Protein AF-A0A921B9E5-F1 (afdb_monomer_lite)

Structure (mmCIF, N/CA/C/O backbone):
data_AF-A0A921B9E5-F1
#
_entry.id   AF-A0A921B9E5-F1
#
loop_
_atom_site.group_PDB
_atom_site.id
_atom_site.type_symbol
_atom_site.label_atom_id
_atom_site.label_alt_id
_atom_site.label_comp_id
_atom_site.label_asym_id
_atom_site.label_entity_id
_atom_site.label_seq_id
_atom_site.pdbx_PDB_ins_code
_atom_site.Cartn_x
_atom_site.Cartn_y
_atom_site.Cartn_z
_atom_site.occupancy
_atom_site.B_iso_or_equiv
_atom_site.auth_seq_id
_atom_site.auth_comp_id
_atom_site.auth_asym_id
_atom_site.auth_atom_id
_atom_site.pdbx_PDB_model_num
ATOM 1 N N . MET A 1 1 ? -14.015 19.698 24.266 1.00 49.66 1 MET A N 1
ATOM 2 C CA . MET A 1 1 ? -13.140 18.676 24.878 1.00 49.66 1 MET A CA 1
ATOM 3 C C . MET A 1 1 ? -11.755 18.903 24.300 1.00 49.66 1 MET A C 1
ATOM 5 O O . MET A 1 1 ? -11.638 18.903 23.085 1.00 49.66 1 MET A O 1
ATOM 9 N N . GLN A 1 2 ? -10.765 19.215 25.131 1.00 43.38 2 GLN A N 1
ATOM 10 C CA . GLN A 1 2 ? -9.393 19.501 24.704 1.00 43.38 2 GLN A CA 1
ATOM 11 C C . GLN A 1 2 ? -8.509 18.467 25.405 1.00 43.38 2 GLN A C 1
ATOM 13 O O . GLN A 1 2 ? -8.636 18.290 26.619 1.00 43.38 2 GLN A O 1
ATOM 18 N N . LEU A 1 3 ? -7.734 17.700 24.639 1.00 61.97 3 LEU A N 1
ATOM 19 C CA . LEU A 1 3 ? -6.881 16.648 25.191 1.00 61.97 3 LEU A CA 1
ATOM 20 C C . LEU A 1 3 ? -5.737 17.296 25.981 1.00 61.97 3 LEU A C 1
ATOM 22 O O . LEU A 1 3 ? -5.230 18.341 25.581 1.00 61.97 3 LEU A O 1
ATOM 26 N N . ARG A 1 4 ? -5.375 16.703 27.126 1.00 69.75 4 ARG A N 1
ATOM 27 C CA . ARG A 1 4 ? -4.305 17.218 28.000 1.00 69.75 4 ARG A CA 1
ATOM 28 C C . ARG A 1 4 ? -2.907 16.996 27.418 1.00 69.75 4 ARG A C 1
ATOM 30 O O . ARG A 1 4 ? -1.997 17.722 27.791 1.00 69.75 4 ARG A O 1
ATOM 37 N N . GLU A 1 5 ? -2.766 16.043 26.501 1.00 61.69 5 GLU A N 1
ATOM 38 C CA . GLU A 1 5 ? -1.523 15.695 25.810 1.00 61.69 5 GLU A CA 1
ATOM 39 C C . GLU A 1 5 ? -1.827 15.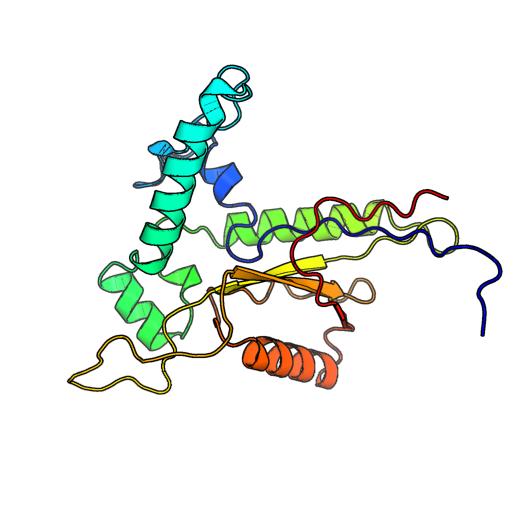436 24.320 1.00 61.69 5 GLU A C 1
ATOM 41 O O . GLU A 1 5 ? -2.948 15.006 24.002 1.00 61.69 5 GLU A O 1
ATOM 46 N N . PRO A 1 6 ? -0.893 15.731 23.394 1.00 60.41 6 PRO A N 1
ATOM 47 C CA . PRO A 1 6 ? -1.052 15.399 21.982 1.00 60.41 6 PRO A CA 1
ATOM 48 C C . PRO A 1 6 ? -1.177 13.881 21.802 1.00 60.41 6 PRO A C 1
ATOM 50 O O . PRO A 1 6 ? -0.469 13.111 22.443 1.00 60.41 6 PRO A O 1
ATOM 53 N N . LEU A 1 7 ? -2.072 13.438 20.918 1.00 70.06 7 LEU A N 1
ATOM 54 C CA . LEU A 1 7 ? -2.081 12.045 20.473 1.00 70.06 7 LEU A CA 1
ATOM 55 C C . LEU A 1 7 ? -0.924 11.854 19.493 1.00 70.06 7 LEU A C 1
ATOM 57 O O . LEU A 1 7 ? -1.046 12.227 18.326 1.00 70.06 7 LEU A O 1
ATOM 61 N N . ASP A 1 8 ? 0.170 11.260 19.961 1.00 82.12 8 ASP A N 1
ATOM 62 C CA . ASP A 1 8 ? 1.233 10.793 19.081 1.00 82.12 8 ASP A CA 1
ATOM 63 C C . ASP A 1 8 ? 0.778 9.502 18.403 1.00 82.12 8 ASP A C 1
ATOM 65 O O . ASP A 1 8 ? 0.660 8.436 19.023 1.00 82.12 8 ASP A O 1
ATOM 69 N N . PHE A 1 9 ? 0.477 9.614 17.110 1.00 86.31 9 PHE A N 1
ATOM 70 C CA . PHE A 1 9 ? 0.142 8.465 16.290 1.00 86.31 9 PHE A CA 1
ATOM 71 C C . PHE A 1 9 ? 0.869 8.454 14.956 1.00 86.31 9 PHE A C 1
ATOM 73 O O . PHE A 1 9 ? 1.248 9.494 14.414 1.00 86.31 9 PHE A O 1
ATOM 80 N N . TYR A 1 10 ? 1.024 7.255 14.400 1.00 88.31 10 TYR A N 1
ATOM 81 C CA . TYR A 1 10 ? 1.687 7.073 13.120 1.00 88.31 10 TYR A CA 1
ATOM 82 C C . TYR A 1 10 ? 1.065 5.953 12.291 1.00 88.31 10 TYR A C 1
ATOM 84 O O . TYR A 1 10 ? 0.609 4.933 12.803 1.00 88.31 10 TYR A O 1
ATOM 92 N N . ALA A 1 11 ? 1.064 6.145 10.979 1.00 89.06 11 ALA A N 1
ATOM 93 C CA . ALA A 1 11 ? 0.666 5.134 10.017 1.00 89.06 11 ALA A CA 1
ATOM 94 C C . ALA A 1 11 ? 1.603 5.226 8.811 1.00 89.06 11 ALA A C 1
ATOM 96 O O . ALA A 1 11 ? 1.785 6.307 8.251 1.00 89.06 11 ALA A O 1
ATOM 97 N N . VAL A 1 12 ? 2.191 4.097 8.414 1.00 88.69 12 VAL A N 1
ATOM 98 C CA . VAL A 1 12 ? 2.930 3.981 7.151 1.00 88.69 12 VAL A CA 1
ATOM 99 C C . VAL A 1 12 ? 1.976 3.421 6.116 1.00 88.69 12 VAL A C 1
ATOM 101 O O . VAL A 1 12 ? 1.407 2.351 6.327 1.00 88.69 12 VAL A O 1
ATOM 104 N N . THR A 1 13 ? 1.798 4.133 5.008 1.00 89.44 13 THR A N 1
ATOM 105 C CA . THR A 1 13 ? 0.918 3.702 3.923 1.00 89.44 13 THR A CA 1
ATOM 106 C C . THR A 1 13 ? 1.680 3.572 2.615 1.00 89.44 13 THR A C 1
ATOM 108 O O . THR A 1 13 ? 2.591 4.339 2.316 1.00 89.44 13 THR A O 1
ATOM 111 N N . ASP A 1 14 ? 1.290 2.566 1.837 1.00 90.12 14 ASP A N 1
ATOM 112 C CA . ASP A 1 14 ? 1.703 2.369 0.450 1.00 90.12 14 ASP A CA 1
ATOM 113 C C . ASP A 1 14 ? 0.447 2.296 -0.433 1.00 90.12 14 ASP A C 1
ATOM 115 O O . ASP A 1 14 ? -0.661 2.030 0.054 1.00 90.12 14 ASP A O 1
ATOM 119 N N . HIS A 1 15 ? 0.617 2.508 -1.735 1.00 88.69 15 HIS A N 1
ATOM 120 C CA . HIS A 1 15 ? -0.440 2.411 -2.729 1.00 88.69 15 HIS A CA 1
ATOM 121 C C . HIS A 1 15 ? -0.984 0.986 -2.752 1.00 88.69 15 HIS A C 1
ATOM 123 O O . HIS A 1 15 ? -0.319 0.045 -3.193 1.00 88.69 15 HIS A O 1
ATOM 129 N N . GLY A 1 16 ? -2.249 0.824 -2.373 1.00 87.75 16 GLY A N 1
ATOM 130 C CA . GLY A 1 16 ? -2.902 -0.474 -2.258 1.00 87.75 16 GLY A CA 1
ATOM 131 C C . GLY A 1 16 ? -2.896 -1.297 -3.549 1.00 87.75 16 GLY A C 1
ATOM 132 O O . GLY A 1 16 ? -3.125 -2.497 -3.488 1.00 87.75 16 GLY A O 1
ATOM 133 N N . PHE A 1 17 ? -2.638 -0.701 -4.718 1.00 80.94 17 PHE A N 1
ATOM 134 C CA . PHE A 1 17 ? -2.542 -1.424 -5.992 1.00 80.94 17 PHE A CA 1
ATOM 135 C C . PHE A 1 17 ? -1.123 -1.771 -6.452 1.00 80.94 17 PHE A C 1
ATOM 137 O O . PHE A 1 17 ? -0.992 -2.567 -7.373 1.00 80.94 17 PHE A O 1
ATOM 144 N N . LEU A 1 18 ? -0.077 -1.195 -5.854 1.00 83.81 18 LEU A N 1
ATOM 145 C CA . LEU A 1 18 ? 1.326 -1.483 -6.196 1.00 83.81 18 LEU A CA 1
ATOM 146 C C . LEU A 1 18 ? 2.116 -2.094 -5.045 1.00 83.81 18 LEU A C 1
ATOM 148 O O . LEU A 1 18 ? 3.224 -2.579 -5.274 1.00 83.81 18 LEU A O 1
ATOM 152 N N . MET A 1 19 ? 1.536 -2.098 -3.845 1.00 91.25 19 MET A N 1
ATOM 153 C CA . MET A 1 19 ? 2.136 -2.606 -2.620 1.00 91.25 19 MET A CA 1
ATOM 154 C C . MET A 1 19 ? 2.852 -3.945 -2.851 1.00 91.25 19 MET A C 1
ATOM 156 O O . MET A 1 19 ? 2.277 -4.892 -3.402 1.00 91.25 19 MET A O 1
ATOM 160 N N . GLY A 1 20 ? 4.143 -3.971 -2.510 1.00 91.25 20 GLY A N 1
ATOM 161 C CA . GLY A 1 20 ? 5.063 -5.106 -2.673 1.00 91.25 20 GLY A CA 1
ATOM 162 C C . GLY A 1 20 ? 5.463 -5.467 -4.110 1.00 91.25 20 GLY A C 1
ATOM 163 O O . GLY A 1 20 ? 6.486 -6.112 -4.322 1.00 91.25 20 GLY A O 1
ATOM 164 N N . ASN A 1 21 ? 4.696 -5.056 -5.122 1.00 90.19 21 ASN A N 1
ATOM 165 C CA . ASN A 1 21 ? 4.944 -5.452 -6.508 1.00 90.19 21 ASN A CA 1
ATOM 166 C C . ASN A 1 21 ? 6.109 -4.687 -7.130 1.00 90.19 21 ASN A C 1
ATOM 168 O O . ASN A 1 21 ? 6.942 -5.302 -7.780 1.00 90.19 21 ASN A O 1
ATOM 172 N N . VAL A 1 22 ? 6.219 -3.376 -6.892 1.00 87.81 22 VAL A N 1
ATOM 173 C CA . VAL A 1 22 ? 7.324 -2.570 -7.449 1.00 87.81 22 VAL A CA 1
ATOM 174 C C . VAL A 1 22 ? 8.675 -3.011 -6.886 1.00 87.81 22 VAL A C 1
ATOM 176 O O . VAL A 1 22 ? 9.655 -3.085 -7.623 1.00 87.81 22 VAL A O 1
ATOM 179 N N . GLU A 1 23 ? 8.722 -3.335 -5.593 1.00 90.25 23 GLU A N 1
ATOM 180 C CA . GLU A 1 23 ? 9.912 -3.904 -4.958 1.00 90.25 23 GLU A CA 1
ATOM 181 C C . GLU A 1 23 ? 10.280 -5.250 -5.588 1.00 90.25 23 GLU A C 1
ATOM 183 O O . GLU A 1 23 ? 11.426 -5.454 -5.980 1.00 90.25 23 GLU A O 1
ATOM 188 N N . TRP A 1 24 ? 9.296 -6.135 -5.764 1.00 92.25 24 TRP A N 1
ATOM 189 C CA . TRP A 1 24 ? 9.504 -7.422 -6.419 1.00 92.25 24 TRP A CA 1
ATOM 190 C C . TRP A 1 24 ? 9.950 -7.291 -7.884 1.00 92.25 24 TRP A C 1
ATOM 192 O O . TRP A 1 24 ? 10.807 -8.049 -8.328 1.00 92.25 24 TRP A O 1
ATOM 202 N N . TRP A 1 25 ? 9.438 -6.315 -8.637 1.00 90.62 25 TRP A N 1
ATOM 203 C CA . TRP A 1 25 ? 9.908 -6.038 -9.999 1.00 90.62 25 TRP A CA 1
ATOM 204 C C . TRP A 1 25 ? 11.373 -5.607 -10.035 1.00 90.62 25 TRP A C 1
ATOM 206 O O . TRP A 1 25 ? 12.083 -5.914 -10.989 1.00 90.62 25 TRP A O 1
ATOM 216 N N . ALA A 1 26 ? 11.825 -4.909 -8.993 1.00 91.50 26 ALA A N 1
ATOM 217 C CA . ALA A 1 26 ? 13.197 -4.447 -8.881 1.00 91.50 26 ALA A CA 1
ATOM 218 C C . ALA A 1 26 ? 14.200 -5.529 -8.470 1.00 91.50 26 ALA A C 1
ATOM 220 O O . ALA A 1 26 ? 15.405 -5.327 -8.657 1.00 91.50 26 ALA A O 1
ATOM 221 N N . ASP A 1 27 ? 13.722 -6.652 -7.937 1.00 92.81 27 ASP A N 1
ATOM 222 C CA . ASP A 1 27 ? 14.540 -7.787 -7.524 1.00 92.81 27 ASP A CA 1
ATOM 223 C C . ASP A 1 27 ? 15.240 -8.430 -8.742 1.00 92.81 27 ASP A C 1
ATOM 225 O O . ASP A 1 27 ? 14.564 -8.895 -9.660 1.00 92.81 27 ASP A O 1
ATOM 229 N N . PRO A 1 28 ? 16.584 -8.507 -8.776 1.00 91.62 28 PRO A N 1
ATOM 230 C CA . PRO A 1 28 ? 17.324 -9.150 -9.868 1.00 91.62 28 PRO A CA 1
ATOM 231 C C . PRO A 1 28 ? 17.035 -10.639 -10.052 1.00 91.62 28 PRO A C 1
ATOM 233 O O . PRO A 1 28 ? 17.338 -11.190 -11.109 1.00 91.62 28 PRO A O 1
ATOM 236 N N . SER A 1 29 ? 16.476 -11.299 -9.037 1.00 93.50 29 SER A N 1
ATOM 237 C CA . SER A 1 29 ? 16.036 -12.692 -9.129 1.00 93.50 29 SER A CA 1
ATOM 238 C C . SER A 1 29 ? 14.654 -12.846 -9.776 1.00 93.50 29 SER A C 1
ATOM 240 O O . SER A 1 29 ? 14.272 -13.959 -10.152 1.00 93.50 29 SER A O 1
ATOM 242 N N . ASN A 1 30 ? 13.899 -11.754 -9.942 1.00 90.88 30 ASN A N 1
ATOM 243 C CA . ASN A 1 30 ? 12.614 -11.783 -10.625 1.00 90.88 30 ASN A CA 1
ATOM 244 C C . ASN A 1 30 ? 12.807 -11.868 -12.147 1.00 90.88 30 ASN A C 1
ATOM 246 O O . ASN A 1 30 ? 13.442 -11.022 -12.769 1.00 90.88 30 ASN A O 1
ATOM 250 N N . THR A 1 31 ? 12.197 -12.885 -12.751 1.00 91.50 31 THR A N 1
ATOM 251 C CA . THR A 1 31 ? 12.275 -13.190 -14.189 1.00 91.50 31 THR A CA 1
ATOM 252 C C . THR A 1 31 ? 10.930 -13.026 -14.902 1.00 91.50 31 THR A C 1
ATOM 254 O O . THR A 1 31 ? 10.745 -13.522 -16.012 1.00 91.50 31 THR A O 1
ATOM 257 N N . THR A 1 32 ? 9.964 -12.349 -14.272 1.00 87.38 32 THR A N 1
ATOM 258 C CA . THR A 1 32 ? 8.616 -12.174 -14.830 1.00 87.38 32 THR A CA 1
ATOM 259 C C . THR A 1 32 ? 8.647 -11.299 -16.087 1.00 87.38 32 THR A C 1
ATOM 261 O O . THR A 1 32 ? 9.076 -10.142 -15.998 1.00 87.38 32 THR A O 1
ATOM 264 N N . PRO A 1 33 ? 8.134 -11.789 -17.233 1.00 86.19 33 PRO A N 1
ATOM 265 C CA . PRO A 1 33 ? 8.097 -11.008 -18.462 1.00 86.19 33 PRO A CA 1
ATOM 266 C C . PRO A 1 33 ? 7.363 -9.675 -18.295 1.00 86.19 33 PRO A C 1
ATOM 268 O O . PRO A 1 33 ? 6.244 -9.633 -17.775 1.00 86.19 33 PRO A O 1
ATOM 271 N N . GLY A 1 34 ? 7.975 -8.591 -18.767 1.00 81.50 34 GLY A N 1
ATOM 272 C CA . GLY A 1 34 ? 7.448 -7.228 -18.667 1.00 81.50 34 GLY A CA 1
ATOM 273 C C . GLY A 1 34 ? 7.895 -6.461 -17.419 1.00 81.50 34 GLY A C 1
ATOM 274 O O . GLY A 1 34 ? 7.546 -5.288 -17.286 1.00 81.50 34 GLY A O 1
ATOM 275 N N . THR A 1 35 ? 8.663 -7.088 -16.520 1.00 86.25 35 THR A N 1
ATOM 276 C CA . THR A 1 35 ? 9.217 -6.442 -15.314 1.00 86.25 35 THR A CA 1
ATOM 277 C C . THR A 1 35 ? 10.703 -6.091 -15.440 1.00 86.25 35 THR A C 1
ATOM 279 O O . THR A 1 35 ? 11.229 -5.355 -14.612 1.00 86.25 35 THR A O 1
ATOM 282 N N . GLU A 1 36 ? 11.371 -6.515 -16.516 1.00 88.75 36 GLU A N 1
ATOM 283 C CA . GLU A 1 36 ? 12.805 -6.306 -16.770 1.00 88.75 36 GLU A CA 1
ATOM 284 C C . GLU A 1 36 ? 13.246 -4.833 -16.682 1.00 88.75 36 GLU A C 1
ATOM 286 O O . GLU A 1 36 ? 14.324 -4.559 -16.152 1.00 88.75 36 GLU A O 1
ATOM 291 N N . PRO A 1 37 ? 12.444 -3.844 -17.131 1.00 88.06 37 PRO A N 1
ATOM 292 C CA . PRO A 1 37 ? 12.820 -2.438 -16.992 1.00 88.06 37 PRO A CA 1
ATOM 293 C C . PRO A 1 37 ? 12.970 -1.949 -15.539 1.00 88.06 37 PRO A C 1
ATOM 295 O O . PRO A 1 37 ? 13.582 -0.902 -15.322 1.00 88.06 37 PRO A O 1
ATOM 298 N N . PHE A 1 38 ? 12.407 -2.671 -14.562 1.00 88.81 38 PHE A N 1
ATOM 299 C CA . PHE A 1 38 ? 12.445 -2.337 -13.134 1.00 88.81 38 PHE A CA 1
ATOM 300 C C . PHE A 1 38 ? 13.641 -2.942 -12.406 1.00 88.81 38 PHE A C 1
ATOM 302 O O . PHE A 1 38 ? 13.966 -2.490 -11.306 1.00 88.81 38 PHE A O 1
ATOM 309 N N . THR A 1 39 ? 14.305 -3.939 -12.988 1.00 90.75 39 THR A N 1
ATOM 310 C CA . THR A 1 39 ? 15.413 -4.636 -12.340 1.00 90.75 39 THR A CA 1
ATOM 311 C C . THR A 1 39 ? 16.481 -3.652 -11.860 1.00 90.75 39 THR A C 1
ATOM 313 O O . THR A 1 39 ? 16.866 -2.730 -12.583 1.00 90.75 39 THR A O 1
ATOM 316 N N . ASN A 1 40 ? 16.977 -3.849 -10.634 1.00 90.94 40 ASN A N 1
ATOM 317 C CA . ASN A 1 40 ? 17.999 -2.999 -10.014 1.00 90.94 40 ASN A CA 1
ATOM 318 C C . ASN A 1 40 ? 17.584 -1.530 -9.810 1.00 90.94 40 ASN A C 1
ATOM 320 O O . ASN A 1 40 ? 18.432 -0.659 -9.620 1.00 90.94 40 ASN A O 1
ATOM 324 N N . LEU A 1 41 ? 16.283 -1.227 -9.751 1.00 87.94 41 LEU A N 1
ATOM 325 C CA . LEU A 1 41 ? 15.821 0.137 -9.471 1.00 87.94 41 LEU A CA 1
ATOM 326 C C . LEU A 1 41 ? 16.330 0.713 -8.143 1.00 87.94 41 LEU A C 1
ATOM 328 O O . LEU A 1 41 ? 16.402 1.934 -8.002 1.00 87.94 41 LEU A O 1
ATOM 332 N N . ASN A 1 42 ? 16.672 -0.143 -7.183 1.00 84.31 42 ASN A N 1
ATOM 333 C CA . ASN A 1 42 ? 17.087 0.262 -5.846 1.00 84.31 42 ASN A CA 1
ATOM 334 C C . ASN A 1 42 ? 18.612 0.250 -5.635 1.00 84.31 42 ASN A C 1
ATOM 336 O O . ASN A 1 42 ? 19.031 0.430 -4.488 1.00 84.31 42 ASN A O 1
ATOM 340 N N . THR A 1 43 ? 19.447 0.065 -6.668 1.00 89.56 43 THR A N 1
ATOM 341 C CA . THR A 1 43 ? 20.916 0.132 -6.506 1.00 89.56 43 THR A CA 1
ATOM 342 C C . THR A 1 43 ? 21.392 1.556 -6.210 1.00 89.56 43 THR A C 1
ATOM 344 O O . THR A 1 43 ? 20.677 2.527 -6.467 1.00 89.56 43 THR A O 1
ATOM 347 N N . LEU A 1 44 ? 22.588 1.698 -5.630 1.00 88.50 44 LEU A N 1
ATOM 348 C CA . LEU A 1 44 ? 23.124 2.997 -5.202 1.00 88.50 44 LEU A CA 1
ATOM 349 C C . LEU A 1 44 ? 23.291 3.968 -6.378 1.00 88.50 44 LEU A C 1
ATOM 351 O O . LEU A 1 44 ? 22.999 5.154 -6.244 1.00 88.50 44 LEU A O 1
ATOM 355 N N . GLU A 1 45 ? 23.655 3.451 -7.548 1.00 88.88 45 GLU A N 1
ATOM 356 C CA . GLU A 1 45 ? 23.822 4.209 -8.792 1.00 88.88 45 GLU A CA 1
ATOM 357 C C . GLU A 1 45 ? 22.500 4.822 -9.277 1.00 88.88 45 GLU A C 1
ATOM 359 O O . GLU A 1 45 ? 22.501 5.806 -10.011 1.00 88.88 45 GLU A O 1
ATOM 364 N N . ASN A 1 46 ? 21.362 4.260 -8.854 1.00 87.88 46 ASN A N 1
ATOM 365 C CA . ASN A 1 46 ? 20.023 4.717 -9.219 1.00 87.88 46 ASN A CA 1
ATOM 366 C C . ASN A 1 46 ? 19.334 5.523 -8.096 1.00 87.88 46 ASN A C 1
ATOM 368 O O . ASN A 1 46 ? 18.134 5.808 -8.167 1.00 87.88 46 ASN A O 1
ATOM 372 N N . ARG A 1 47 ? 20.075 5.892 -7.040 1.00 87.75 47 ARG A N 1
ATOM 373 C CA . ARG A 1 47 ? 19.614 6.735 -5.917 1.00 87.75 47 ARG A CA 1
ATOM 374 C C . ARG A 1 47 ? 20.211 8.144 -5.982 1.00 87.75 47 ARG A C 1
ATOM 376 O O . ARG A 1 47 ? 20.576 8.718 -4.961 1.00 87.75 47 ARG A O 1
ATOM 383 N N . THR A 1 48 ? 20.297 8.702 -7.185 1.00 91.12 48 THR A N 1
ATOM 384 C CA . THR A 1 48 ? 20.838 10.046 -7.428 1.00 91.12 48 THR A CA 1
ATOM 385 C C . THR A 1 48 ? 19.789 10.962 -8.062 1.00 91.12 48 THR A C 1
ATOM 387 O O . THR A 1 48 ? 18.775 10.488 -8.586 1.00 91.12 48 THR A O 1
ATOM 390 N N . VAL A 1 49 ? 20.019 12.276 -8.042 1.00 91.94 49 VAL A N 1
ATOM 391 C CA . VAL A 1 49 ? 19.097 13.257 -8.648 1.00 91.94 49 VAL A CA 1
ATOM 392 C C . VAL A 1 49 ? 18.980 13.038 -10.161 1.00 91.94 49 VAL A C 1
ATOM 394 O O . VAL A 1 49 ? 17.894 13.144 -10.730 1.00 91.94 49 VAL A O 1
ATOM 397 N N . GLU A 1 50 ? 20.072 12.629 -10.804 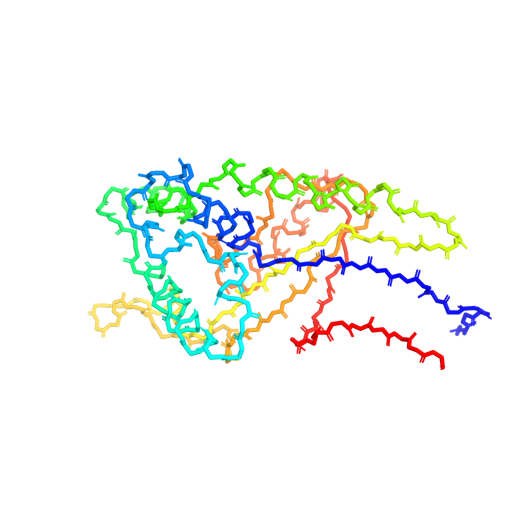1.00 92.44 50 GLU A N 1
ATOM 398 C CA . GLU A 1 50 ? 20.164 12.349 -12.241 1.00 92.44 50 GLU A CA 1
ATOM 399 C C . GLU A 1 50 ? 19.299 11.153 -12.659 1.00 92.44 50 GLU A C 1
ATOM 401 O O . GLU A 1 50 ? 18.836 11.079 -13.797 1.00 92.44 50 GLU A O 1
ATOM 406 N N . SER A 1 51 ? 19.039 10.220 -11.738 1.00 88.50 51 SER A N 1
ATOM 407 C CA . SER A 1 51 ? 18.194 9.051 -11.998 1.00 88.50 51 SER A CA 1
ATOM 408 C C . SER A 1 51 ? 16.689 9.365 -11.997 1.00 88.50 51 SER A C 1
ATOM 410 O O . SER A 1 51 ? 15.902 8.605 -12.573 1.00 88.50 51 SER A O 1
ATOM 412 N N . ILE A 1 52 ? 16.270 10.485 -11.386 1.00 88.38 52 ILE A N 1
ATOM 413 C CA . ILE A 1 52 ? 14.854 10.834 -11.175 1.00 88.38 52 ILE A CA 1
ATOM 414 C C . ILE A 1 52 ? 14.058 10.862 -12.491 1.00 88.38 52 ILE A C 1
ATOM 416 O O . ILE A 1 52 ? 13.011 10.211 -12.541 1.00 88.38 52 ILE A O 1
ATOM 420 N N . PRO A 1 53 ? 14.514 11.524 -13.579 1.00 88.88 53 PRO A N 1
ATOM 421 C CA . PRO A 1 53 ? 13.750 11.575 -14.826 1.00 88.88 53 PRO A CA 1
ATOM 422 C C . PRO A 1 53 ? 13.516 10.191 -15.439 1.00 88.88 53 PRO A C 1
ATOM 424 O O . PRO A 1 53 ? 12.400 9.876 -15.851 1.00 88.88 53 PRO A O 1
ATOM 427 N N . ARG A 1 54 ? 14.546 9.331 -15.446 1.00 86.38 54 ARG A N 1
ATOM 428 C CA . ARG A 1 54 ? 14.448 7.959 -15.967 1.00 86.38 54 ARG A CA 1
ATOM 429 C C . ARG A 1 54 ? 13.449 7.135 -15.157 1.00 86.38 54 ARG A C 1
ATOM 431 O O . ARG A 1 54 ? 12.595 6.465 -15.735 1.00 86.38 54 ARG A O 1
ATOM 438 N N . ARG A 1 55 ? 13.537 7.197 -13.827 1.00 84.75 55 ARG A N 1
ATOM 439 C CA . ARG A 1 55 ? 12.644 6.463 -12.915 1.00 84.75 55 ARG A CA 1
ATOM 440 C C . ARG A 1 55 ? 11.202 6.962 -13.013 1.00 84.75 55 ARG A C 1
ATOM 442 O O . ARG A 1 55 ? 10.282 6.150 -13.052 1.00 84.75 55 ARG A O 1
ATOM 449 N N . GLY A 1 56 ? 11.008 8.275 -13.134 1.00 83.00 56 GLY A N 1
ATOM 450 C CA . GLY A 1 56 ? 9.699 8.885 -13.360 1.00 83.00 56 GLY A CA 1
ATOM 451 C C . GLY A 1 56 ? 9.074 8.457 -14.690 1.00 83.00 56 GLY A C 1
ATOM 452 O O . GLY A 1 56 ? 7.907 8.071 -14.721 1.00 83.00 56 GLY A O 1
ATOM 453 N N . ALA A 1 57 ? 9.852 8.446 -15.777 1.00 83.19 57 ALA A N 1
ATOM 454 C CA . ALA A 1 57 ? 9.389 7.979 -17.086 1.00 83.19 57 ALA A CA 1
ATOM 455 C C . ALA A 1 57 ? 9.019 6.487 -17.073 1.00 83.19 57 ALA A C 1
ATOM 457 O O . ALA A 1 57 ? 7.990 6.093 -17.632 1.00 83.19 57 ALA A O 1
ATOM 458 N N . LEU A 1 58 ? 9.823 5.665 -16.392 1.00 82.75 58 LEU A N 1
ATOM 459 C CA . LEU A 1 58 ? 9.542 4.245 -16.213 1.00 82.75 58 LEU A CA 1
ATOM 460 C C . LEU A 1 58 ? 8.234 4.025 -15.436 1.00 82.75 58 LEU A C 1
ATOM 462 O O . LEU A 1 58 ? 7.361 3.285 -15.891 1.00 82.75 58 LEU A O 1
ATOM 466 N N . PHE A 1 59 ? 8.059 4.724 -14.312 1.00 78.00 59 PHE A N 1
ATOM 467 C CA . PHE A 1 59 ? 6.835 4.661 -13.513 1.00 78.00 59 PHE A CA 1
ATOM 468 C C . PHE A 1 59 ? 5.602 5.129 -14.302 1.00 78.00 59 PHE A C 1
ATOM 470 O O . PHE A 1 59 ? 4.574 4.452 -14.309 1.00 78.00 59 PHE A O 1
ATOM 477 N N . ALA A 1 60 ? 5.706 6.241 -15.035 1.00 72.19 60 ALA A N 1
ATOM 478 C CA . ALA A 1 60 ? 4.614 6.755 -15.861 1.00 72.19 60 ALA A CA 1
ATOM 479 C C . ALA A 1 60 ? 4.209 5.770 -16.971 1.00 72.19 60 ALA A C 1
ATOM 481 O O . ALA A 1 60 ? 3.018 5.582 -17.232 1.00 72.19 60 ALA A O 1
ATOM 482 N N . THR A 1 61 ? 5.189 5.115 -17.600 1.00 71.00 61 THR A N 1
ATOM 483 C CA . THR A 1 61 ? 4.945 4.058 -18.593 1.00 71.00 61 THR A CA 1
ATOM 484 C C . THR A 1 61 ? 4.216 2.883 -17.952 1.00 71.00 61 THR A C 1
ATOM 486 O O . THR A 1 61 ? 3.242 2.382 -18.502 1.00 71.00 61 THR A O 1
ATOM 489 N N . GLN A 1 62 ? 4.613 2.497 -16.744 1.00 68.50 62 GLN A N 1
ATOM 490 C CA . GLN A 1 62 ? 4.025 1.372 -16.032 1.00 68.50 62 GLN A CA 1
ATOM 491 C C . GLN A 1 62 ? 2.600 1.608 -15.545 1.00 68.50 62 GLN A C 1
ATOM 493 O O . GLN A 1 62 ? 1.760 0.725 -15.702 1.00 68.50 62 GLN A O 1
ATOM 498 N N . VAL A 1 63 ? 2.292 2.784 -14.997 1.00 64.69 63 VAL A N 1
ATOM 499 C CA . VAL A 1 63 ? 0.912 3.133 -14.619 1.00 64.69 63 VAL A CA 1
ATOM 500 C C . VAL A 1 63 ? -0.004 3.079 -15.847 1.00 64.69 63 VAL A C 1
ATOM 502 O O . VAL A 1 63 ? -1.117 2.557 -15.765 1.00 64.69 63 VAL A O 1
ATOM 505 N N . ARG A 1 64 ? 0.483 3.530 -17.014 1.00 61.47 64 ARG A N 1
ATOM 506 C CA . ARG A 1 64 ? -0.238 3.400 -18.292 1.00 61.47 64 ARG A CA 1
ATOM 507 C C . ARG A 1 64 ? -0.380 1.940 -18.727 1.00 61.47 64 ARG A C 1
ATOM 509 O O . ARG A 1 64 ? -1.469 1.545 -19.133 1.00 61.47 64 ARG A O 1
ATOM 516 N N . SER A 1 65 ? 0.673 1.136 -18.599 1.00 57.78 65 SER A N 1
ATOM 517 C CA . SER A 1 65 ? 0.649 -0.287 -18.950 1.00 57.78 65 SER A CA 1
ATOM 518 C C . SER A 1 65 ? -0.229 -1.121 -18.018 1.00 57.78 65 SER A C 1
ATOM 520 O O . SER A 1 65 ? -0.863 -2.042 -18.497 1.00 57.78 65 SER A O 1
ATOM 522 N N . LEU A 1 66 ? -0.356 -0.801 -16.725 1.00 59.72 66 LEU A N 1
ATOM 523 C CA . LEU A 1 66 ? -1.315 -1.466 -15.823 1.00 59.72 66 LEU A CA 1
ATOM 524 C C . LEU A 1 66 ? -2.760 -1.143 -16.203 1.00 59.72 66 LEU A C 1
ATOM 526 O O . LEU A 1 66 ? -3.618 -2.018 -16.154 1.00 59.72 66 LEU A O 1
ATOM 530 N N . ALA A 1 67 ? -3.018 0.095 -16.631 1.00 54.28 67 ALA A N 1
ATOM 531 C CA . ALA A 1 67 ? -4.325 0.501 -17.141 1.00 54.28 67 ALA A CA 1
ATOM 532 C C . ALA A 1 67 ? -4.667 -0.132 -18.507 1.00 54.28 67 ALA A C 1
ATOM 534 O O . ALA A 1 67 ? -5.839 -0.190 -18.867 1.00 54.28 67 ALA A O 1
ATOM 535 N N . ALA A 1 68 ? -3.665 -0.596 -19.262 1.00 48.06 68 ALA A N 1
ATOM 536 C CA . ALA A 1 68 ? -3.814 -1.178 -20.601 1.00 48.06 68 ALA A CA 1
ATOM 537 C C . ALA A 1 68 ? -3.499 -2.690 -20.674 1.00 48.06 68 ALA A C 1
ATOM 539 O O . ALA A 1 68 ? -3.649 -3.299 -21.729 1.00 48.06 68 ALA A O 1
ATOM 540 N N . GLY A 1 69 ? -3.031 -3.294 -19.579 1.00 47.16 69 GLY A N 1
ATOM 541 C CA . GLY A 1 69 ? -2.232 -4.527 -19.576 1.00 47.16 69 GLY A CA 1
ATOM 542 C C . GLY A 1 69 ? -2.997 -5.818 -19.320 1.00 47.16 69 GLY A C 1
ATOM 543 O O . GLY A 1 69 ? -2.393 -6.820 -18.941 1.00 47.16 69 GLY A O 1
ATOM 544 N N . ALA A 1 70 ? -4.312 -5.822 -19.513 1.00 51.94 70 ALA A N 1
ATOM 545 C CA . ALA A 1 70 ? -5.050 -7.071 -19.575 1.00 51.94 70 ALA A CA 1
ATOM 546 C C . ALA A 1 70 ? -4.852 -7.672 -20.979 1.00 51.94 70 ALA A C 1
ATOM 548 O O . ALA A 1 70 ? -5.454 -7.228 -21.956 1.00 51.94 70 ALA A O 1
ATOM 549 N N . GLY A 1 71 ? -3.982 -8.682 -21.102 1.00 50.09 71 GLY A N 1
ATOM 550 C CA . GLY A 1 71 ? -3.977 -9.540 -22.294 1.00 50.09 71 GLY A CA 1
ATOM 551 C C . GLY A 1 71 ? -5.350 -10.206 -22.478 1.00 50.09 71 GLY A C 1
ATOM 552 O O . GLY A 1 71 ? -6.146 -10.220 -21.545 1.00 50.09 71 GLY A O 1
ATOM 553 N N . VAL A 1 72 ? -5.647 -10.803 -23.639 1.00 46.91 72 VAL A N 1
ATOM 554 C CA . VAL A 1 72 ? -6.987 -11.368 -23.949 1.00 46.91 72 VAL A CA 1
ATOM 555 C C . VAL A 1 72 ? -7.537 -12.261 -22.821 1.00 46.91 72 VAL A C 1
ATOM 557 O O . VAL A 1 72 ? -8.685 -12.102 -22.413 1.00 46.91 72 VAL A O 1
ATOM 560 N N . MET A 1 73 ? -6.703 -13.131 -22.242 1.00 45.22 73 MET A N 1
ATOM 561 C CA . MET A 1 73 ? -7.083 -13.976 -21.099 1.00 45.22 73 MET A CA 1
ATOM 562 C C . MET A 1 73 ? -7.281 -13.198 -19.789 1.00 45.22 73 MET A C 1
ATOM 564 O O . MET A 1 73 ? -8.156 -13.543 -18.998 1.00 45.22 73 MET A O 1
ATOM 568 N N . GLY A 1 74 ? -6.503 -12.137 -19.564 1.00 52.47 74 GLY A N 1
ATOM 569 C CA . GLY A 1 74 ? -6.686 -11.218 -18.441 1.00 52.47 74 GLY A CA 1
ATOM 570 C C . GLY A 1 74 ? -8.012 -10.466 -18.545 1.00 52.47 74 GLY A C 1
ATOM 571 O O . GLY A 1 74 ? -8.758 -10.403 -17.574 1.00 52.47 74 GLY A O 1
ATOM 572 N N . THR A 1 75 ? -8.366 -9.993 -19.740 1.00 53.91 75 THR A N 1
ATOM 573 C CA . THR A 1 75 ? -9.646 -9.321 -19.995 1.00 53.91 75 THR A CA 1
ATOM 574 C C . THR A 1 75 ? -10.822 -10.273 -19.801 1.00 53.91 75 THR A C 1
ATOM 576 O O . THR A 1 75 ? -11.780 -9.911 -19.127 1.00 53.91 75 THR A O 1
ATOM 579 N N . ILE A 1 76 ? -10.742 -11.514 -20.300 1.00 50.50 76 ILE A N 1
ATOM 580 C CA . ILE A 1 76 ? -11.781 -12.538 -20.077 1.00 50.50 76 ILE A CA 1
ATOM 581 C C . ILE A 1 76 ? -11.948 -12.834 -18.583 1.00 50.50 76 ILE A C 1
ATOM 583 O O . ILE A 1 76 ? -13.073 -12.890 -18.090 1.00 50.50 76 ILE A O 1
ATOM 587 N N . LYS A 1 77 ? -10.840 -12.987 -17.850 1.00 49.16 77 LYS A N 1
ATOM 588 C CA . LYS A 1 77 ? -10.867 -13.239 -16.406 1.00 49.16 77 LYS A CA 1
ATOM 589 C C . LYS A 1 77 ? -11.443 -12.053 -15.637 1.00 49.16 77 LYS A C 1
ATOM 591 O O . LYS A 1 77 ? -12.287 -12.266 -14.780 1.00 49.16 77 LYS A O 1
ATOM 596 N N . TYR A 1 78 ? -11.064 -10.825 -15.986 1.00 53.62 78 TYR A N 1
ATOM 597 C CA . TYR A 1 78 ? -11.658 -9.613 -15.423 1.00 53.62 78 TYR A CA 1
ATOM 598 C C . TYR A 1 78 ? -13.168 -9.544 -15.678 1.00 53.62 78 TYR A C 1
ATOM 600 O O . TYR A 1 78 ? -13.922 -9.321 -14.737 1.00 53.62 78 TYR A O 1
ATOM 608 N N . LEU A 1 79 ? -13.619 -9.804 -16.910 1.00 53.56 79 LEU A N 1
ATOM 609 C CA . LEU A 1 79 ? -15.047 -9.827 -17.246 1.00 53.56 79 LEU A CA 1
ATOM 610 C C . LEU A 1 79 ? -15.818 -10.900 -16.460 1.00 53.56 79 LEU A C 1
ATOM 612 O O . LEU A 1 79 ? -16.991 -10.707 -16.162 1.00 53.56 79 LEU A O 1
ATOM 616 N N . TRP A 1 80 ? -15.164 -12.009 -16.102 1.00 42.66 80 TRP A N 1
ATOM 617 C CA . TRP A 1 80 ? -15.763 -13.092 -15.317 1.00 42.66 80 TRP A CA 1
ATOM 618 C C . TRP A 1 80 ? -15.724 -12.878 -13.800 1.00 42.66 80 TRP A C 1
ATOM 620 O O . TRP A 1 80 ? -16.644 -13.304 -13.106 1.00 42.66 80 TRP A O 1
ATOM 630 N N . THR A 1 81 ? -14.659 -12.279 -13.259 1.00 52.31 81 THR A N 1
ATOM 631 C CA . THR A 1 81 ? -14.428 -12.203 -11.804 1.00 52.31 81 THR A CA 1
ATOM 632 C C . THR A 1 81 ? -14.556 -10.798 -11.227 1.00 52.31 81 THR A C 1
ATOM 634 O O . THR A 1 81 ? -14.518 -10.651 -10.008 1.00 52.31 81 THR A O 1
ATOM 637 N N . GLY A 1 82 ? -14.631 -9.764 -12.070 1.00 57.84 82 GLY A N 1
ATOM 638 C CA . GLY A 1 82 ? -14.569 -8.361 -11.652 1.00 57.84 82 GLY A CA 1
ATOM 639 C C . GLY A 1 82 ? -13.237 -7.966 -10.999 1.00 57.84 82 GLY A C 1
ATOM 640 O O . GLY A 1 82 ? -13.165 -6.946 -10.325 1.00 57.84 82 GLY A O 1
ATOM 641 N N . ASP A 1 83 ? -12.178 -8.771 -11.159 1.00 65.00 83 ASP A N 1
ATOM 642 C CA . ASP A 1 83 ? -10.926 -8.632 -10.403 1.00 65.00 83 ASP A CA 1
ATOM 643 C C . ASP A 1 83 ? -9.740 -8.364 -11.337 1.00 65.00 83 ASP A C 1
ATOM 645 O O . ASP A 1 83 ? -9.177 -9.288 -11.933 1.00 65.00 83 ASP A O 1
ATOM 649 N N . GLN A 1 84 ? -9.357 -7.089 -11.472 1.00 63.56 84 GLN A N 1
ATOM 650 C CA . GLN A 1 84 ? -8.263 -6.693 -12.366 1.00 63.56 84 GLN A CA 1
ATOM 651 C C . GLN A 1 84 ? -6.896 -7.141 -11.847 1.00 63.56 84 GLN A C 1
ATOM 653 O O . GLN A 1 84 ? -6.000 -7.413 -12.644 1.00 63.56 84 GLN A O 1
ATOM 658 N N . ALA A 1 85 ? -6.722 -7.276 -10.529 1.00 65.94 85 ALA A N 1
ATOM 659 C CA . ALA A 1 85 ? -5.446 -7.677 -9.941 1.00 65.94 85 ALA A CA 1
ATOM 660 C C . ALA A 1 85 ? -5.018 -9.065 -10.437 1.00 65.94 85 ALA A C 1
ATOM 662 O O . ALA A 1 85 ? -3.850 -9.312 -10.720 1.00 65.94 85 ALA A O 1
ATOM 663 N N . ARG A 1 86 ? -5.984 -9.965 -10.632 1.00 70.81 86 ARG A N 1
ATOM 664 C CA . ARG A 1 86 ? -5.748 -11.333 -11.117 1.00 70.81 86 ARG A CA 1
ATOM 665 C C . ARG A 1 86 ? -5.617 -11.446 -12.643 1.00 70.81 86 ARG A C 1
ATOM 667 O O . ARG A 1 86 ? -5.389 -12.560 -13.128 1.00 70.81 86 ARG A O 1
ATOM 674 N N . ALA A 1 87 ? -5.801 -10.344 -13.371 1.00 65.88 87 ALA A N 1
ATOM 675 C CA . ALA A 1 87 ? -5.786 -10.255 -14.833 1.00 65.88 87 ALA A CA 1
ATOM 676 C C . ALA A 1 87 ? -4.500 -9.631 -15.404 1.00 65.88 87 ALA A C 1
ATOM 678 O O . ALA A 1 87 ? -4.228 -9.767 -16.597 1.00 65.88 87 ALA A O 1
ATOM 679 N N . ILE A 1 88 ? -3.718 -8.956 -14.562 1.00 72.69 88 ILE A N 1
ATOM 680 C CA . ILE A 1 88 ? -2.495 -8.251 -14.943 1.00 72.69 88 ILE A CA 1
ATOM 681 C C . ILE A 1 88 ? -1.306 -9.207 -14.797 1.00 72.69 88 ILE A C 1
ATOM 683 O O . ILE A 1 88 ? -1.019 -9.682 -13.703 1.00 72.69 88 ILE A O 1
ATOM 687 N N . SER A 1 89 ? -0.588 -9.475 -15.890 1.00 72.75 89 SER A N 1
ATOM 688 C CA . SER A 1 89 ? 0.507 -10.464 -15.922 1.00 72.75 89 SER A CA 1
ATOM 689 C C . SER A 1 89 ? 1.699 -10.108 -15.034 1.00 72.75 89 SER A C 1
ATOM 691 O O . SER A 1 89 ? 2.336 -10.988 -14.467 1.00 72.75 89 SER A O 1
ATOM 693 N N . ILE A 1 90 ? 1.989 -8.818 -14.903 1.00 77.50 90 ILE A N 1
ATOM 694 C CA . ILE A 1 90 ? 3.076 -8.299 -14.070 1.00 77.50 90 ILE A CA 1
ATOM 695 C C . ILE A 1 90 ? 2.667 -8.125 -12.602 1.00 77.50 90 ILE A C 1
ATOM 697 O O . ILE A 1 90 ? 3.472 -7.666 -11.805 1.00 77.50 90 ILE A O 1
ATOM 701 N N . TYR A 1 91 ? 1.428 -8.445 -12.220 1.00 83.62 91 TYR A N 1
ATOM 702 C CA . TYR A 1 91 ? 0.957 -8.288 -10.847 1.00 83.62 91 TYR A CA 1
ATOM 703 C C . TYR A 1 91 ? 0.937 -9.633 -10.116 1.00 83.62 91 TYR A C 1
ATOM 705 O O . TYR A 1 91 ? 0.284 -10.587 -10.538 1.00 83.62 91 TYR A O 1
ATOM 713 N N . SER A 1 92 ? 1.613 -9.694 -8.973 1.00 88.75 92 SER A N 1
ATOM 714 C CA . SER A 1 92 ? 1.603 -10.829 -8.060 1.00 88.75 92 SER A CA 1
ATOM 715 C C . SER A 1 92 ? 0.771 -10.520 -6.815 1.00 88.75 92 SER A C 1
ATOM 717 O O . SER A 1 92 ? 1.132 -9.690 -5.974 1.00 88.75 92 SER A O 1
ATOM 719 N N . VAL A 1 93 ? -0.337 -11.253 -6.671 1.00 88.69 93 VAL A N 1
ATOM 720 C CA . VAL A 1 93 ? -1.194 -11.222 -5.473 1.00 88.69 93 VAL A CA 1
ATOM 721 C C . VAL A 1 93 ? -0.426 -11.709 -4.239 1.00 88.69 93 VAL A C 1
ATOM 723 O O . VAL A 1 93 ? -0.637 -11.197 -3.144 1.00 88.69 93 VAL A O 1
ATOM 726 N N . ASP A 1 94 ? 0.491 -12.665 -4.391 1.00 92.19 94 ASP A N 1
ATOM 727 C CA . ASP A 1 94 ? 1.244 -13.204 -3.255 1.00 92.19 94 ASP A CA 1
ATOM 728 C C . ASP A 1 94 ? 2.266 -12.199 -2.722 1.00 92.19 94 ASP A C 1
ATOM 730 O O . ASP A 1 94 ? 2.386 -12.033 -1.507 1.00 92.19 94 ASP A O 1
ATOM 734 N N . LYS A 1 95 ? 2.950 -11.465 -3.611 1.00 94.06 95 LYS A N 1
ATOM 735 C CA . LYS A 1 95 ? 3.858 -10.378 -3.208 1.00 94.06 95 LYS A CA 1
ATOM 736 C C . LYS A 1 95 ? 3.099 -9.227 -2.559 1.00 94.06 95 LYS A C 1
ATOM 738 O O . LYS A 1 95 ? 3.539 -8.712 -1.535 1.00 94.06 95 LYS A O 1
ATOM 743 N N . HIS A 1 96 ? 1.922 -8.901 -3.088 1.00 93.50 96 HIS A N 1
ATOM 744 C CA . HIS A 1 96 ? 1.021 -7.918 -2.489 1.00 93.50 96 HIS A CA 1
ATOM 745 C C . HIS A 1 96 ? 0.574 -8.307 -1.076 1.00 93.50 96 HIS A C 1
ATOM 747 O O . HIS A 1 96 ? 0.738 -7.531 -0.138 1.00 93.50 96 HIS A O 1
ATOM 753 N N . ARG A 1 97 ? 0.087 -9.540 -0.896 1.00 94.50 97 ARG A N 1
ATOM 754 C CA . ARG A 1 97 ? -0.311 -10.071 0.417 1.00 94.50 97 ARG A CA 1
ATOM 755 C C . ARG A 1 97 ? 0.860 -10.151 1.392 1.00 94.50 97 ARG A C 1
ATOM 757 O O . ARG A 1 97 ? 0.656 -9.925 2.581 1.00 94.50 97 ARG A O 1
ATOM 764 N N . SER A 1 98 ? 2.058 -10.498 0.919 1.00 96.25 98 SER A N 1
ATOM 765 C CA . SER A 1 98 ? 3.262 -10.530 1.757 1.00 96.25 98 SER A CA 1
ATOM 766 C C . SER A 1 98 ? 3.582 -9.140 2.296 1.00 96.25 98 SER A C 1
ATOM 768 O O . SER A 1 98 ? 3.649 -8.968 3.508 1.00 96.25 98 SER A O 1
ATOM 770 N N . ALA A 1 99 ? 3.668 -8.139 1.416 1.00 95.69 99 ALA A N 1
ATOM 771 C CA . ALA A 1 99 ? 3.923 -6.759 1.819 1.00 95.69 99 ALA A CA 1
ATOM 772 C C . ALA A 1 99 ? 2.820 -6.210 2.739 1.00 95.69 99 ALA A C 1
ATOM 774 O O . ALA A 1 99 ? 3.109 -5.532 3.721 1.00 95.69 99 ALA A O 1
ATOM 775 N N . TRP A 1 100 ? 1.554 -6.562 2.489 1.00 95.88 100 TRP A N 1
ATOM 776 C CA . TRP A 1 100 ? 0.458 -6.185 3.381 1.00 95.88 100 TRP A CA 1
ATOM 777 C C . TRP A 1 100 ? 0.606 -6.787 4.783 1.00 95.88 100 TRP A C 1
ATOM 779 O O . TRP A 1 100 ? 0.457 -6.081 5.779 1.00 95.88 100 TRP A O 1
ATOM 789 N N . LYS A 1 101 ? 0.959 -8.075 4.881 1.00 95.81 101 LYS A N 1
ATOM 790 C CA . LYS A 1 101 ? 1.262 -8.719 6.169 1.00 95.81 101 LYS A CA 1
ATOM 791 C C . LYS A 1 101 ? 2.437 -8.055 6.880 1.00 95.81 101 LYS A C 1
ATOM 793 O O . LYS A 1 101 ? 2.396 -7.935 8.101 1.00 95.81 101 LYS A O 1
ATOM 798 N N . ASP A 1 102 ? 3.455 -7.625 6.141 1.00 95.44 102 ASP A N 1
ATOM 799 C CA . ASP A 1 102 ? 4.606 -6.925 6.709 1.00 95.44 102 ASP A CA 1
ATOM 800 C C . ASP A 1 102 ? 4.215 -5.546 7.265 1.00 95.44 102 ASP A C 1
ATOM 802 O O . ASP A 1 102 ? 4.637 -5.204 8.369 1.00 95.44 102 ASP A O 1
ATOM 806 N N . ILE A 1 103 ? 3.340 -4.799 6.578 1.00 94.38 103 ILE A N 1
ATOM 807 C CA . ILE A 1 103 ? 2.764 -3.537 7.083 1.00 94.38 103 ILE A CA 1
ATOM 808 C C . ILE A 1 103 ? 1.955 -3.777 8.361 1.00 94.38 103 ILE A C 1
ATOM 810 O O . ILE A 1 103 ? 2.136 -3.059 9.346 1.00 94.38 103 ILE A O 1
ATOM 814 N N . ILE A 1 104 ? 1.087 -4.796 8.368 1.00 94.81 104 ILE A N 1
ATOM 815 C CA . ILE A 1 104 ? 0.292 -5.162 9.549 1.00 94.81 104 ILE A CA 1
ATOM 816 C C . ILE A 1 104 ? 1.211 -5.474 10.729 1.00 94.81 104 ILE A C 1
ATOM 818 O O . ILE A 1 104 ? 1.045 -4.899 11.805 1.00 94.81 104 ILE A O 1
ATOM 822 N N . ARG A 1 105 ? 2.195 -6.356 10.511 1.00 95.19 105 ARG A N 1
ATOM 823 C CA . ARG A 1 105 ? 3.157 -6.770 11.532 1.00 95.19 105 ARG A CA 1
ATOM 824 C C . ARG A 1 105 ? 3.930 -5.569 12.070 1.00 95.19 105 ARG A C 1
ATOM 826 O O . ARG A 1 105 ? 3.982 -5.387 13.278 1.00 95.19 105 ARG A O 1
ATOM 833 N N . SER A 1 106 ? 4.466 -4.725 11.189 1.00 94.12 106 SER A N 1
ATOM 834 C CA . SER A 1 106 ? 5.242 -3.547 11.584 1.00 94.12 106 SER A CA 1
ATOM 835 C C . SER A 1 106 ? 4.415 -2.568 12.417 1.00 94.12 106 SER A C 1
ATOM 837 O O . SER A 1 106 ? 4.894 -2.113 13.455 1.00 94.12 106 SER A O 1
ATOM 839 N N . ALA A 1 107 ? 3.168 -2.288 12.023 1.00 93.38 107 ALA A N 1
ATOM 840 C CA . ALA A 1 107 ? 2.280 -1.459 12.829 1.00 93.38 107 ALA A CA 1
ATOM 841 C C . ALA A 1 107 ? 2.065 -2.090 14.213 1.00 93.38 107 ALA A C 1
ATOM 843 O O . ALA A 1 107 ? 2.292 -1.429 15.220 1.00 93.38 107 ALA A O 1
ATOM 844 N N . GLN A 1 108 ? 1.709 -3.373 14.279 1.00 93.19 108 GLN A N 1
ATOM 845 C CA . GLN A 1 108 ? 1.439 -4.064 15.544 1.00 93.19 108 GLN A CA 1
ATOM 846 C C . GLN A 1 108 ? 2.655 -4.127 16.479 1.00 93.19 108 GLN A C 1
ATOM 848 O O . GLN A 1 108 ? 2.503 -3.880 17.671 1.00 93.19 108 GLN A O 1
ATOM 853 N N . GLU A 1 109 ? 3.850 -4.412 15.954 1.00 94.50 109 GLU A N 1
ATOM 854 C CA . GLU A 1 109 ? 5.103 -4.487 16.726 1.00 94.50 109 GLU A CA 1
ATOM 855 C C . GLU A 1 109 ? 5.493 -3.151 17.374 1.00 94.50 109 GLU A C 1
ATOM 857 O O . GLU A 1 109 ? 6.154 -3.145 18.408 1.00 94.50 109 GLU A O 1
ATOM 862 N N . HIS A 1 110 ? 5.083 -2.029 16.778 1.00 92.38 110 HIS A N 1
ATOM 863 C CA . HIS A 1 110 ? 5.436 -0.682 17.235 1.00 92.38 110 HIS A CA 1
ATOM 864 C C . HIS A 1 110 ? 4.261 0.055 17.890 1.00 92.38 110 HIS A C 1
ATOM 866 O O . HIS A 1 110 ? 4.359 1.255 18.141 1.00 92.38 110 HIS A O 1
ATOM 872 N N . ASN A 1 111 ? 3.147 -0.634 18.149 1.00 90.50 111 ASN A N 1
ATOM 873 C CA . ASN A 1 111 ? 2.017 -0.057 18.864 1.00 90.50 111 ASN A CA 1
ATOM 874 C C . ASN A 1 111 ? 2.249 -0.160 20.378 1.00 90.50 111 ASN A C 1
ATOM 876 O O . ASN A 1 111 ? 2.246 -1.266 20.918 1.00 90.50 111 ASN A O 1
ATOM 880 N N . ASP A 1 112 ? 2.377 0.975 21.065 1.00 90.31 112 ASP A N 1
ATOM 881 C CA . ASP A 1 112 ? 2.495 1.064 22.526 1.00 90.31 112 ASP A CA 1
ATOM 882 C C . ASP A 1 112 ? 1.331 1.897 23.105 1.00 90.31 112 ASP A C 1
ATOM 884 O O . ASP A 1 112 ? 1.448 3.116 23.293 1.00 90.31 112 ASP A O 1
ATOM 888 N N . PRO A 1 113 ? 0.153 1.280 23.336 1.00 85.69 113 PRO A N 1
ATOM 889 C CA . PRO A 1 113 ? -1.048 1.997 23.747 1.00 85.69 113 PRO A CA 1
ATOM 890 C C . PRO A 1 113 ? -0.845 2.825 25.020 1.00 85.69 113 PRO A C 1
ATOM 892 O O . PRO A 1 113 ? -0.519 2.299 26.079 1.00 85.69 113 PRO A O 1
ATOM 895 N N . GLY A 1 114 ? -1.122 4.126 24.926 1.00 83.69 114 GLY A N 1
ATOM 896 C CA . GLY A 1 114 ? -0.937 5.081 26.023 1.00 83.69 114 GLY A CA 1
ATOM 897 C C . GLY A 1 114 ? 0.354 5.897 25.933 1.00 83.69 114 GLY A C 1
ATOM 898 O O . GLY A 1 114 ? 0.385 6.971 26.519 1.00 83.69 114 GLY A O 1
ATOM 899 N N . ASN A 1 115 ? 1.347 5.453 25.150 1.00 87.00 115 ASN A N 1
ATOM 900 C CA . ASN A 1 115 ? 2.579 6.208 24.883 1.00 87.00 115 ASN A CA 1
ATOM 901 C C . ASN A 1 115 ? 2.740 6.565 23.396 1.00 87.00 115 ASN A C 1
ATOM 903 O O . ASN A 1 115 ? 3.103 7.690 23.071 1.00 87.00 115 ASN A O 1
ATOM 907 N N . PHE A 1 116 ? 2.468 5.626 22.482 1.00 87.44 116 PHE A N 1
ATOM 908 C CA . PHE A 1 116 ? 2.579 5.828 21.037 1.00 87.44 116 PHE A CA 1
ATOM 909 C C . PHE A 1 116 ? 1.654 4.877 20.274 1.00 87.44 116 PHE A C 1
ATOM 911 O O . PHE A 1 116 ? 1.768 3.658 20.384 1.00 87.44 116 PHE A O 1
ATOM 918 N N . THR A 1 117 ? 0.731 5.421 19.478 1.00 88.81 117 THR A N 1
ATOM 919 C CA . THR A 1 117 ? -0.239 4.591 18.746 1.00 88.81 117 THR A CA 1
ATOM 920 C C . THR A 1 117 ? 0.149 4.437 17.284 1.00 88.81 117 THR A C 1
ATOM 922 O O . THR A 1 117 ? 0.265 5.416 16.552 1.00 88.81 117 THR A O 1
ATOM 925 N N . THR A 1 118 ? 0.253 3.209 16.801 1.00 90.81 118 THR A N 1
ATOM 926 C CA . THR A 1 118 ? 0.360 2.947 15.363 1.00 90.81 118 THR A CA 1
ATOM 927 C C . THR A 1 118 ? -0.962 2.441 14.812 1.00 90.81 118 THR A C 1
ATOM 929 O O . THR A 1 118 ? -1.760 1.799 15.501 1.00 90.81 118 THR A O 1
ATOM 932 N N . PHE A 1 119 ? -1.196 2.709 13.532 1.00 91.00 119 PHE A N 1
ATOM 933 C CA . PHE A 1 119 ? -2.342 2.160 12.827 1.00 91.00 119 PHE A CA 1
ATOM 934 C C . PHE A 1 119 ? -1.917 1.329 11.629 1.00 91.00 119 PHE A C 1
ATOM 936 O O . PHE A 1 119 ? -1.061 1.725 10.837 1.00 91.00 119 PHE A O 1
ATOM 943 N N . VAL A 1 120 ? -2.602 0.201 11.459 1.00 93.38 120 VAL A N 1
ATOM 944 C CA . VAL A 1 120 ? -2.578 -0.543 10.206 1.00 93.38 120 VAL A CA 1
ATOM 945 C C . VAL A 1 120 ? -3.327 0.281 9.162 1.00 93.38 120 VAL A C 1
ATOM 947 O O . VAL A 1 120 ? -4.509 0.586 9.342 1.00 93.38 120 VAL A O 1
ATOM 950 N N . ALA A 1 121 ? -2.658 0.654 8.075 1.00 93.12 121 ALA A N 1
ATOM 951 C CA . ALA A 1 121 ? -3.251 1.502 7.054 1.00 93.12 121 ALA A CA 1
ATOM 952 C C . ALA A 1 121 ? -2.666 1.250 5.662 1.00 93.12 121 ALA A C 1
ATOM 954 O O . ALA A 1 121 ? -1.566 0.726 5.514 1.00 93.12 121 ALA A O 1
ATOM 955 N N . TYR A 1 122 ? -3.405 1.654 4.632 1.00 92.94 122 TYR A N 1
ATOM 956 C CA . TYR A 1 122 ? -2.928 1.677 3.250 1.00 92.94 122 TYR A CA 1
ATOM 957 C C . TYR A 1 122 ? -3.551 2.840 2.483 1.00 92.94 122 TYR A C 1
ATOM 959 O O . TYR A 1 122 ? -4.529 3.445 2.929 1.00 92.94 122 TYR A O 1
ATOM 967 N N . GLU A 1 123 ? -3.002 3.129 1.308 1.00 90.88 123 GLU A N 1
ATOM 968 C CA . GLU A 1 123 ? -3.510 4.177 0.442 1.00 90.88 123 GLU A CA 1
ATOM 969 C C . GLU A 1 123 ? -4.411 3.613 -0.671 1.00 90.88 123 GLU A C 1
ATOM 971 O O . GLU A 1 123 ? -4.023 2.730 -1.438 1.00 90.88 123 GLU A O 1
ATOM 976 N N . TYR A 1 124 ? -5.627 4.138 -0.783 1.00 87.00 124 TYR A N 1
ATOM 977 C CA . TYR A 1 124 ? -6.526 3.910 -1.906 1.00 87.00 124 TYR A CA 1
ATOM 978 C C . TYR A 1 124 ? -6.482 5.106 -2.861 1.00 87.00 124 TYR A C 1
ATOM 980 O O . TYR A 1 124 ? -6.776 6.238 -2.473 1.00 87.00 124 TYR A O 1
ATOM 988 N N . THR A 1 125 ? -6.134 4.845 -4.120 1.00 77.69 125 THR A N 1
ATOM 989 C CA . THR A 1 125 ? -5.918 5.884 -5.134 1.00 77.69 125 THR A CA 1
ATOM 990 C C . THR A 1 125 ? -7.025 5.875 -6.187 1.00 77.69 125 THR A C 1
ATOM 992 O O . THR A 1 125 ? -7.082 4.969 -7.025 1.00 77.69 125 THR A O 1
ATOM 995 N N . THR A 1 126 ? -7.857 6.915 -6.221 1.00 71.69 126 THR A N 1
ATOM 996 C CA . THR A 1 126 ? -8.746 7.177 -7.367 1.00 71.69 126 THR A CA 1
ATOM 997 C C . THR A 1 126 ? -7.981 7.989 -8.411 1.00 71.69 126 THR A C 1
ATOM 999 O O . THR A 1 126 ? -7.072 8.745 -8.076 1.00 71.69 126 THR A O 1
ATOM 1002 N N . SER A 1 127 ? -8.284 7.809 -9.697 1.00 65.88 127 SER A N 1
ATOM 1003 C CA . SER A 1 127 ? -7.666 8.602 -10.770 1.00 65.88 127 SER A CA 1
ATOM 1004 C C . SER A 1 127 ? -8.715 9.100 -11.749 1.00 65.88 127 SER A C 1
ATOM 1006 O O . SER A 1 127 ? -9.615 8.341 -12.110 1.00 65.88 127 SER A O 1
ATOM 1008 N N . THR A 1 128 ? -8.529 10.313 -12.266 1.00 55.31 128 THR A N 1
ATOM 1009 C CA . THR A 1 128 ? -9.326 10.851 -13.370 1.00 55.31 128 THR A CA 1
ATOM 1010 C C . THR A 1 128 ? -9.367 9.942 -14.586 1.00 55.31 128 THR A C 1
ATOM 1012 O O . THR A 1 128 ? -8.358 9.361 -14.979 1.00 55.31 128 THR A O 1
ATOM 1015 N N . THR A 1 129 ? -10.507 10.016 -15.270 1.00 50.50 129 THR A N 1
ATOM 1016 C CA . THR A 1 129 ? -10.821 9.509 -16.612 1.00 50.50 129 THR A CA 1
ATOM 1017 C C . THR A 1 129 ? -11.108 8.011 -16.702 1.00 50.50 129 THR A C 1
ATOM 1019 O O . THR A 1 129 ? -10.200 7.188 -16.698 1.00 50.50 129 THR A O 1
ATOM 1022 N N . ARG A 1 130 ? -12.405 7.727 -16.911 1.00 52.03 130 ARG A N 1
ATOM 1023 C CA . ARG A 1 130 ? -13.086 6.467 -17.277 1.00 52.03 130 ARG A CA 1
ATOM 1024 C C . ARG A 1 130 ? -13.935 5.903 -16.135 1.00 52.03 130 ARG A C 1
ATOM 1026 O O . ARG A 1 130 ? -13.429 5.369 -15.158 1.00 52.03 130 ARG A O 1
ATOM 1033 N N . SER A 1 131 ? -15.244 6.065 -16.297 1.00 50.75 131 SER A N 1
ATOM 1034 C CA . SER A 1 131 ? -16.304 5.453 -15.497 1.00 50.75 131 SER A CA 1
ATOM 1035 C C . SER A 1 131 ? -17.038 4.456 -16.389 1.00 50.75 131 SER A C 1
ATOM 1037 O O . SER A 1 131 ? -17.297 4.772 -17.551 1.00 50.75 131 SER A O 1
ATOM 1039 N N . GLY A 1 132 ? -17.371 3.275 -15.862 1.00 52.06 132 GLY A N 1
ATOM 1040 C CA . GLY A 1 132 ? -18.178 2.280 -16.575 1.00 52.06 132 GLY A CA 1
ATOM 1041 C C . GLY A 1 132 ? -19.629 2.716 -16.803 1.00 52.06 132 GLY A C 1
ATOM 1042 O O . GLY A 1 132 ? -20.286 2.181 -17.693 1.00 52.06 132 GLY A O 1
ATOM 1043 N N . ASP A 1 133 ? -20.101 3.731 -16.076 1.00 50.66 133 ASP A N 1
ATOM 1044 C CA . ASP A 1 133 ? -21.512 4.134 -16.057 1.00 50.66 133 ASP A CA 1
ATOM 1045 C C . ASP A 1 133 ? -21.974 4.804 -17.362 1.00 50.66 133 ASP A C 1
ATOM 1047 O O . ASP A 1 133 ? -23.169 4.981 -17.571 1.00 50.66 133 ASP A O 1
ATOM 1051 N N . ASN A 1 134 ? -21.050 5.143 -18.272 1.00 52.09 134 ASN A N 1
ATOM 1052 C CA . ASN A 1 134 ? -21.346 5.817 -19.544 1.00 52.09 134 ASN A CA 1
ATOM 1053 C C . ASN A 1 134 ? -20.754 5.106 -20.779 1.00 52.09 134 ASN A C 1
ATOM 1055 O O . ASN A 1 134 ? -20.431 5.759 -21.779 1.00 52.09 134 ASN A O 1
ATOM 1059 N N . ILE A 1 135 ? -20.563 3.784 -20.722 1.00 57.16 135 ILE A N 1
ATOM 1060 C CA . ILE A 1 135 ? -20.084 3.006 -21.876 1.00 57.16 135 ILE A CA 1
ATOM 1061 C C . ILE A 1 135 ? -21.173 2.954 -22.959 1.00 57.16 135 ILE A C 1
ATOM 1063 O O . ILE A 1 135 ? -22.295 2.515 -22.718 1.00 57.16 135 ILE A O 1
ATOM 1067 N N . SER A 1 136 ? -20.835 3.370 -24.181 1.00 50.56 136 SER A N 1
ATOM 1068 C CA . SER A 1 136 ? -21.698 3.218 -25.362 1.00 50.56 136 SER A CA 1
ATOM 1069 C C . SER A 1 136 ? -20.893 2.825 -26.602 1.00 50.56 136 SER A C 1
ATOM 1071 O O . SER A 1 136 ? -19.666 2.885 -26.599 1.00 50.56 136 SER A O 1
ATOM 1073 N N . VAL A 1 137 ? -21.576 2.476 -27.697 1.00 50.06 137 VAL A N 1
ATOM 1074 C CA . VAL A 1 137 ? -20.942 2.159 -28.996 1.00 50.06 137 VAL A CA 1
ATOM 1075 C C . VAL A 1 137 ? -20.049 3.305 -29.501 1.00 50.06 137 VAL A C 1
ATOM 1077 O O . VAL A 1 137 ? -19.025 3.059 -30.128 1.00 50.06 137 VAL A O 1
ATOM 1080 N N . LEU A 1 138 ? -20.408 4.555 -29.193 1.00 45.97 138 LEU A N 1
ATOM 1081 C CA . LEU A 1 138 ? -19.646 5.757 -29.558 1.00 45.97 138 LEU A CA 1
ATOM 1082 C C . LEU A 1 138 ? -18.710 6.238 -28.433 1.00 45.97 138 LEU A C 1
ATOM 1084 O O . LEU A 1 138 ? -17.907 7.143 -28.643 1.00 45.97 138 LEU A O 1
ATOM 1088 N N . ASN A 1 139 ? -18.801 5.627 -27.250 1.00 47.28 139 ASN A N 1
ATOM 1089 C CA . ASN A 1 139 ? -17.979 5.906 -26.078 1.00 47.28 139 ASN A CA 1
ATOM 1090 C C . ASN A 1 139 ? -17.569 4.590 -25.391 1.00 47.28 139 ASN A C 1
ATOM 1092 O O . ASN A 1 139 ? -18.015 4.304 -24.275 1.00 47.28 139 ASN A O 1
ATOM 1096 N N . PRO A 1 140 ? -16.739 3.759 -26.045 1.00 52.75 140 PRO A N 1
ATOM 1097 C CA . PRO A 1 140 ? -16.416 2.414 -25.561 1.00 52.75 140 PRO A CA 1
ATOM 1098 C C . PRO A 1 140 ? -15.575 2.423 -24.276 1.00 52.75 140 PRO A C 1
ATOM 1100 O O . PRO A 1 140 ? -15.330 1.377 -23.685 1.00 52.75 140 PRO A O 1
ATOM 1103 N N . PHE A 1 141 ? -15.131 3.606 -23.844 1.00 50.44 141 PHE A N 1
ATOM 1104 C CA . PHE A 1 141 ? -14.299 3.808 -22.663 1.00 50.44 141 PHE A CA 1
ATOM 1105 C C . PHE A 1 141 ? -15.033 4.526 -21.519 1.00 50.44 141 PHE A C 1
ATOM 1107 O O . PHE A 1 141 ? -14.445 4.696 -20.451 1.00 50.44 141 PHE A O 1
ATOM 1114 N N . GLY A 1 142 ? -16.289 4.938 -21.740 1.00 53.97 142 GLY A N 1
ATOM 1115 C CA . GLY A 1 142 ? -17.094 5.697 -20.789 1.00 53.97 142 GLY A CA 1
ATOM 1116 C C . GLY A 1 142 ? -16.619 7.140 -20.554 1.00 53.97 142 GLY A C 1
ATOM 1117 O O . GLY A 1 142 ? -15.444 7.480 -20.684 1.00 53.97 142 GLY A O 1
ATOM 1118 N N . THR A 1 143 ? -17.543 8.033 -20.197 1.00 51.94 143 THR A N 1
ATOM 1119 C CA . THR A 1 143 ? -17.255 9.416 -19.771 1.00 51.94 143 THR A CA 1
ATOM 1120 C C . THR A 1 143 ? -17.401 9.496 -18.257 1.00 51.94 143 THR A C 1
ATOM 1122 O O . THR A 1 143 ? -18.486 9.276 -17.730 1.00 51.94 143 THR A O 1
ATOM 1125 N N . GLY A 1 144 ? -16.300 9.767 -17.552 1.00 56.44 144 GLY A N 1
ATOM 1126 C CA . GLY A 1 144 ? -16.312 9.951 -16.095 1.00 56.44 144 GLY A CA 1
ATOM 1127 C C . GLY A 1 144 ? -16.868 11.316 -15.684 1.00 56.44 144 GLY A C 1
ATOM 1128 O O . GLY A 1 144 ? -16.734 12.276 -16.443 1.00 56.44 144 GLY A O 1
ATOM 1129 N N . PRO A 1 145 ? -17.403 11.416 -14.459 1.00 52.75 145 PRO A N 1
ATOM 1130 C CA . PRO A 1 145 ? -16.481 11.664 -13.355 1.00 52.75 145 PRO A CA 1
ATOM 1131 C C . PRO A 1 145 ? -16.611 10.616 -12.249 1.00 52.75 145 PRO A C 1
ATOM 1133 O O . PRO A 1 145 ? -17.694 10.113 -12.000 1.00 52.75 145 PRO A O 1
ATOM 1136 N N . TYR A 1 146 ? -15.515 10.358 -11.538 1.00 56.31 146 TYR A N 1
ATOM 1137 C CA . TYR A 1 146 ? -15.627 9.972 -10.125 1.00 56.31 146 TYR A CA 1
ATOM 1138 C C . TYR A 1 146 ? -14.773 10.865 -9.239 1.00 56.31 146 TYR A C 1
ATOM 1140 O O . TYR A 1 146 ? -15.168 11.114 -8.118 1.00 56.31 146 TYR A O 1
ATOM 1148 N N . GLU A 1 147 ? -13.679 11.433 -9.758 1.00 55.91 147 GLU A N 1
ATOM 1149 C CA . GLU A 1 147 ? -12.973 12.586 -9.190 1.00 55.91 147 GLU A CA 1
ATOM 1150 C C . GLU A 1 147 ? -11.906 13.089 -10.168 1.00 55.91 147 GLU A C 1
ATOM 1152 O O . GLU A 1 147 ? -11.392 12.300 -10.960 1.00 55.91 147 GLU A O 1
ATOM 1157 N N . GLY A 1 148 ? -11.611 14.395 -10.113 1.00 52.69 148 GLY A N 1
ATOM 1158 C CA . GLY A 1 148 ? -10.550 15.112 -10.832 1.00 52.69 148 GLY A CA 1
ATOM 1159 C C . GLY A 1 148 ? -9.145 14.815 -10.281 1.00 52.69 148 GLY A C 1
ATOM 1160 O O . GLY A 1 148 ? -8.904 15.125 -9.123 1.00 52.69 148 GLY A O 1
ATOM 1161 N N . GLY A 1 149 ? -8.194 14.304 -11.072 1.00 60.38 149 GLY A N 1
ATOM 1162 C CA . GLY A 1 149 ? -6.807 14.063 -10.640 1.00 60.38 149 GLY A CA 1
ATOM 1163 C C . GLY A 1 149 ? -6.556 12.678 -10.027 1.00 60.38 149 GLY A C 1
ATOM 1164 O O . GLY A 1 149 ? -7.414 11.802 -10.076 1.00 60.38 149 GLY A O 1
ATOM 1165 N N . ASN A 1 150 ? -5.350 12.463 -9.491 1.00 65.62 150 ASN A N 1
ATOM 1166 C CA . ASN A 1 150 ? -5.024 11.292 -8.671 1.00 65.62 150 ASN A CA 1
ATOM 1167 C C . ASN A 1 150 ? -5.306 11.651 -7.211 1.00 65.62 150 ASN A C 1
ATOM 1169 O O . ASN A 1 150 ? -4.537 12.405 -6.616 1.00 65.62 150 ASN A O 1
ATOM 1173 N N . LEU A 1 151 ? -6.420 11.174 -6.653 1.00 78.31 151 LEU A N 1
ATOM 1174 C CA . LEU A 1 151 ? -6.749 11.420 -5.253 1.00 78.31 151 LEU A CA 1
ATOM 1175 C C . LEU A 1 151 ? -6.388 10.207 -4.410 1.00 78.31 151 LEU A C 1
ATOM 1177 O O . LEU A 1 151 ? -6.876 9.095 -4.610 1.00 78.31 151 LEU A O 1
ATOM 1181 N N . HIS A 1 152 ? -5.528 10.471 -3.441 1.00 82.69 152 HIS A N 1
ATOM 1182 C CA . HIS A 1 152 ? -4.959 9.502 -2.526 1.00 82.69 152 HIS A CA 1
ATOM 1183 C C . HIS A 1 152 ? -5.741 9.569 -1.209 1.00 82.69 152 HIS A C 1
ATOM 1185 O O . HIS A 1 152 ? -6.021 10.655 -0.698 1.00 82.69 152 HIS A O 1
ATOM 1191 N N . ARG A 1 153 ? -6.160 8.419 -0.683 1.00 85.69 153 ARG A N 1
ATOM 1192 C CA . ARG A 1 153 ? -6.949 8.307 0.553 1.00 85.69 153 ARG A CA 1
ATOM 1193 C C . ARG A 1 153 ? -6.301 7.309 1.478 1.00 85.69 153 ARG A C 1
ATOM 1195 O O . ARG A 1 153 ? -6.006 6.203 1.041 1.00 85.69 153 ARG A O 1
ATOM 1202 N N . ASN A 1 154 ? -6.169 7.643 2.754 1.00 89.44 154 ASN A N 1
ATOM 1203 C CA . ASN A 1 154 ? -5.666 6.688 3.730 1.00 89.44 154 ASN A CA 1
ATOM 1204 C C . ASN A 1 154 ? -6.838 5.923 4.351 1.00 89.44 154 ASN A C 1
ATOM 1206 O O . ASN A 1 154 ? -7.738 6.491 4.977 1.00 89.44 154 ASN A O 1
ATOM 1210 N N . VAL A 1 155 ? -6.818 4.607 4.172 1.00 90.56 155 VAL A N 1
ATOM 1211 C CA . VAL A 1 155 ? -7.721 3.681 4.850 1.00 90.56 155 VAL A CA 1
ATOM 1212 C C . VAL A 1 155 ? -7.016 3.216 6.112 1.00 90.56 155 VAL A C 1
ATOM 1214 O O . VAL A 1 155 ? -5.997 2.537 6.024 1.00 90.56 155 VAL A O 1
ATOM 1217 N N . ILE A 1 156 ? -7.545 3.596 7.274 1.00 90.88 156 ILE A N 1
ATOM 1218 C CA . ILE A 1 156 ? -6.932 3.332 8.576 1.00 90.88 156 ILE A CA 1
ATOM 1219 C C . ILE A 1 156 ? -7.814 2.337 9.335 1.00 90.88 156 ILE A C 1
ATOM 1221 O O . ILE A 1 156 ? -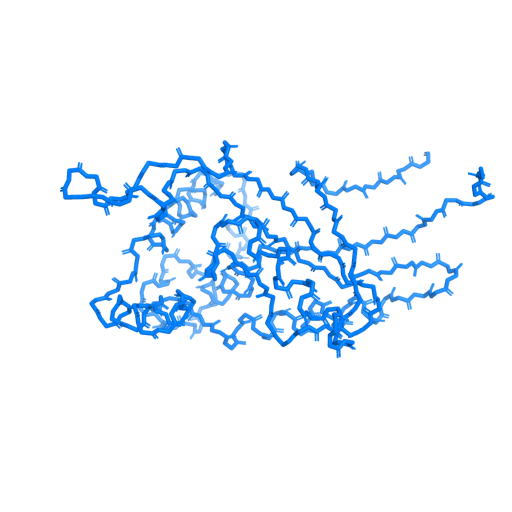9.002 2.570 9.567 1.00 90.88 156 ILE A O 1
ATOM 1225 N N . PHE A 1 157 ? -7.259 1.200 9.736 1.00 89.06 157 PHE A N 1
ATOM 1226 C CA . PHE A 1 157 ? -7.988 0.222 10.536 1.00 89.06 157 PHE A CA 1
ATOM 1227 C C . PHE A 1 157 ? -7.916 0.586 12.020 1.00 89.06 157 PHE A C 1
ATOM 1229 O O . PHE A 1 157 ? -6.898 1.042 12.537 1.00 89.06 157 PHE A O 1
ATOM 1236 N N . ARG A 1 158 ? -9.035 0.396 12.716 1.00 83.31 158 ARG A N 1
ATOM 1237 C CA . ARG A 1 158 ? -9.128 0.530 14.167 1.00 83.31 158 ARG A CA 1
ATOM 1238 C C . ARG A 1 158 ? -8.843 -0.844 14.771 1.00 83.31 158 ARG A C 1
ATOM 1240 O O . ARG A 1 158 ? -9.732 -1.690 14.809 1.00 83.31 158 ARG A O 1
ATOM 1247 N N . GLY A 1 159 ? -7.633 -1.022 15.289 1.00 80.75 159 GLY A N 1
ATOM 1248 C CA . GLY A 1 159 ? -7.185 -2.279 15.887 1.00 80.75 159 GLY A CA 1
ATOM 1249 C C . GLY A 1 159 ? -6.535 -3.221 14.874 1.00 80.75 159 GLY A C 1
ATOM 1250 O O . GLY A 1 159 ? -6.026 -2.788 13.844 1.00 80.75 159 GLY A O 1
ATOM 1251 N N . ASP A 1 160 ? -6.543 -4.509 15.199 1.00 81.50 160 ASP A N 1
ATOM 1252 C CA . ASP A 1 160 ? -5.836 -5.585 14.497 1.00 81.50 160 ASP A CA 1
ATOM 1253 C C . ASP A 1 160 ? -6.723 -6.408 13.547 1.00 81.50 160 ASP A C 1
ATOM 1255 O O . ASP A 1 160 ? -6.216 -7.187 12.740 1.00 81.50 160 ASP A O 1
ATOM 1259 N N . GLN A 1 161 ? -8.044 -6.219 13.603 1.00 87.06 161 GLN A N 1
ATOM 1260 C CA . GLN A 1 161 ? -8.997 -6.872 12.710 1.00 87.06 161 GLN A CA 1
ATOM 1261 C C . GLN A 1 161 ? -8.964 -6.237 11.315 1.00 87.06 161 GLN A C 1
ATOM 1263 O O . GLN A 1 161 ? -9.593 -5.205 11.055 1.00 87.06 161 GLN A O 1
ATOM 1268 N N . VAL A 1 162 ? -8.224 -6.879 10.412 1.00 89.44 162 VAL A N 1
ATOM 1269 C CA . VAL A 1 162 ? -7.971 -6.404 9.048 1.00 89.44 162 VAL A CA 1
ATOM 1270 C C . VAL A 1 162 ? -8.186 -7.508 8.016 1.00 89.44 162 VAL A C 1
ATOM 1272 O O . VAL A 1 162 ? -8.220 -8.697 8.331 1.00 89.44 162 VAL A O 1
ATOM 1275 N N . THR A 1 163 ? -8.354 -7.122 6.755 1.00 90.94 163 THR A N 1
ATOM 1276 C CA . THR A 1 163 ? -8.577 -8.070 5.658 1.00 90.94 163 THR A CA 1
ATOM 1277 C C . THR A 1 163 ? -7.274 -8.683 5.153 1.00 90.94 163 THR A C 1
ATOM 1279 O O . THR A 1 163 ? -6.204 -8.098 5.282 1.00 90.94 163 THR A O 1
ATOM 1282 N N . VAL A 1 164 ? -7.364 -9.858 4.519 1.00 91.88 164 VAL A N 1
ATOM 1283 C CA . VAL A 1 164 ? -6.206 -10.547 3.906 1.00 91.88 164 VAL A CA 1
ATOM 1284 C C . VAL A 1 164 ? -5.619 -9.761 2.728 1.00 91.88 164 VAL A C 1
ATOM 1286 O O . VAL A 1 164 ? -4.426 -9.855 2.456 1.00 91.88 164 VAL A O 1
ATOM 1289 N N . GLU A 1 165 ? -6.453 -8.993 2.030 1.00 91.12 165 GLU A N 1
ATOM 1290 C CA . GLU A 1 165 ? -6.062 -8.088 0.948 1.00 91.12 165 GLU A CA 1
ATOM 1291 C C . GLU A 1 165 ? -6.741 -6.726 1.170 1.00 91.12 165 GLU A C 1
ATOM 1293 O O . GLU A 1 165 ? -7.933 -6.703 1.514 1.00 91.12 165 GLU A O 1
ATOM 1298 N N . PRO A 1 166 ? -6.047 -5.597 0.954 1.00 91.06 166 PRO A N 1
ATOM 1299 C CA . PRO A 1 166 ? -6.682 -4.287 0.896 1.00 91.06 166 PRO A CA 1
ATOM 1300 C C . PRO A 1 166 ? -7.598 -4.149 -0.331 1.00 91.06 166 PRO A C 1
ATOM 1302 O O . PRO A 1 166 ? -7.394 -4.781 -1.374 1.00 91.06 166 PRO A O 1
ATOM 1305 N N . PHE A 1 167 ? -8.608 -3.285 -0.222 1.00 88.88 167 PHE A N 1
ATOM 1306 C CA . PHE A 1 167 ? -9.440 -2.895 -1.355 1.00 88.88 167 PHE A CA 1
ATOM 1307 C C . PHE A 1 167 ? -8.735 -1.782 -2.133 1.00 88.88 167 PHE A C 1
ATOM 1309 O O . PHE A 1 167 ? -8.591 -0.668 -1.646 1.00 88.88 167 PHE A O 1
ATOM 1316 N N . SER A 1 168 ? -8.258 -2.079 -3.339 1.00 85.94 168 SER A N 1
ATO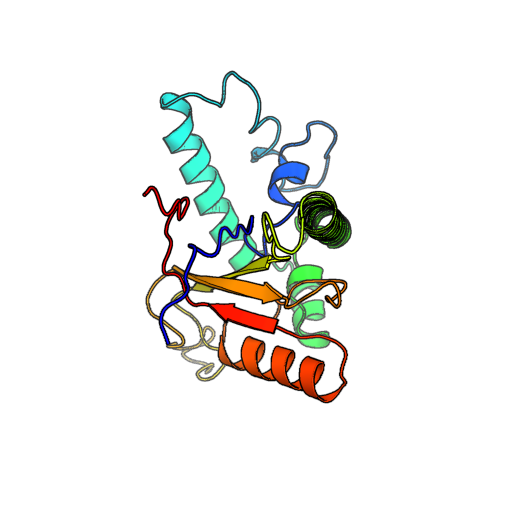M 1317 C CA . SER A 1 168 ? -7.482 -1.135 -4.148 1.00 85.94 168 SER A CA 1
ATOM 1318 C C . SER A 1 168 ? -8.215 -0.726 -5.423 1.00 85.94 168 SER A C 1
ATOM 1320 O O . SER A 1 168 ? -9.247 -1.300 -5.775 1.00 85.94 168 SER A O 1
ATOM 1322 N N . ARG A 1 169 ? -7.622 0.208 -6.176 1.00 78.81 169 ARG A N 1
ATOM 1323 C CA . ARG A 1 169 ? -8.122 0.622 -7.496 1.00 78.81 169 ARG A CA 1
ATOM 1324 C C . ARG A 1 169 ? -8.267 -0.502 -8.525 1.00 78.81 169 ARG A C 1
ATOM 1326 O O . ARG A 1 169 ? -8.928 -0.309 -9.534 1.00 78.81 169 ARG A O 1
ATOM 1333 N N . LEU A 1 170 ? -7.644 -1.659 -8.282 1.00 78.31 170 LEU A N 1
ATOM 1334 C CA . LEU A 1 170 ? -7.787 -2.849 -9.129 1.00 78.31 170 LEU A CA 1
ATOM 1335 C C . LEU A 1 170 ? -9.125 -3.573 -8.905 1.00 78.31 170 LEU A C 1
ATOM 1337 O O . LEU A 1 170 ? -9.489 -4.439 -9.698 1.00 78.31 170 LEU A O 1
ATOM 1341 N N . LYS A 1 171 ? -9.842 -3.254 -7.818 1.00 78.69 171 LYS A N 1
ATOM 1342 C CA . LYS A 1 171 ? -11.210 -3.730 -7.569 1.00 78.69 171 LYS A CA 1
ATOM 1343 C C . LYS A 1 171 ? -12.235 -2.722 -8.079 1.00 78.69 171 LYS A C 1
ATOM 1345 O O . LYS A 1 171 ? -13.137 -3.102 -8.812 1.00 78.69 171 LYS A O 1
ATOM 1350 N N . SER A 1 172 ? -12.076 -1.447 -7.728 1.00 77.12 172 SER A N 1
ATOM 1351 C CA . SER A 1 172 ? -12.891 -0.363 -8.277 1.00 77.12 172 SER A CA 1
ATOM 1352 C C . SER A 1 172 ? -12.159 0.971 -8.213 1.00 77.12 172 SER A C 1
ATOM 1354 O O . SER A 1 172 ? -11.370 1.199 -7.302 1.00 77.12 172 SER A O 1
ATOM 1356 N N . LEU A 1 173 ? -12.439 1.849 -9.179 1.00 74.75 173 LEU A N 1
ATOM 1357 C CA . LEU A 1 173 ? -12.021 3.253 -9.168 1.00 74.75 173 LEU A CA 1
ATOM 1358 C C . LEU A 1 173 ? -13.022 4.159 -8.443 1.00 74.75 173 LEU A C 1
ATOM 1360 O O . LEU A 1 173 ? -12.670 5.295 -8.119 1.00 74.75 173 LEU A O 1
ATOM 1364 N N . ASN A 1 174 ? -14.246 3.682 -8.202 1.00 77.38 174 ASN A N 1
ATOM 1365 C CA . ASN A 1 174 ? -15.279 4.438 -7.512 1.00 77.38 174 ASN A CA 1
ATOM 1366 C C . ASN A 1 174 ? -15.025 4.387 -5.992 1.00 77.38 174 ASN A C 1
ATOM 1368 O O . ASN A 1 174 ? -15.045 3.302 -5.405 1.00 77.38 174 ASN A O 1
ATOM 1372 N N . PRO A 1 175 ? -14.765 5.525 -5.322 1.00 80.12 175 PRO A N 1
ATOM 1373 C CA . PRO A 1 175 ? -14.596 5.543 -3.870 1.00 80.12 175 PRO A CA 1
ATOM 1374 C C . PRO A 1 175 ? -15.846 5.075 -3.100 1.00 80.12 175 PRO A C 1
ATOM 1376 O O . PRO A 1 175 ? -15.698 4.591 -1.980 1.00 80.12 175 PRO A O 1
ATOM 1379 N N . GLU A 1 176 ? -17.048 5.148 -3.680 1.00 82.94 176 GLU A N 1
ATOM 1380 C CA . GLU A 1 176 ? -18.273 4.627 -3.049 1.00 82.94 176 GLU A CA 1
ATOM 1381 C C . GLU A 1 176 ? -18.269 3.101 -2.901 1.00 82.94 176 GLU A C 1
ATOM 1383 O O . GLU A 1 176 ? -18.785 2.567 -1.914 1.00 82.94 176 GLU A O 1
ATOM 1388 N N . ASP A 1 177 ? -17.611 2.387 -3.817 1.00 84.19 177 ASP A N 1
ATOM 1389 C CA . ASP A 1 177 ? -17.468 0.932 -3.719 1.00 84.19 177 ASP A CA 1
ATOM 1390 C C . ASP A 1 177 ? -16.541 0.547 -2.563 1.00 84.19 177 ASP A C 1
ATOM 1392 O O . ASP A 1 177 ? -16.779 -0.447 -1.873 1.00 84.19 177 ASP A O 1
ATOM 1396 N N . LEU A 1 178 ? -15.511 1.364 -2.302 1.00 85.94 178 LEU A N 1
ATOM 1397 C CA . LEU A 1 178 ? -14.681 1.215 -1.110 1.00 85.94 178 LEU A CA 1
ATOM 1398 C C . LEU A 1 178 ? -15.534 1.388 0.155 1.00 85.94 178 LEU A C 1
ATOM 1400 O O . LEU A 1 178 ? -15.412 0.578 1.074 1.00 85.94 178 LEU A O 1
ATOM 1404 N N . TRP A 1 179 ? -16.408 2.399 0.213 1.00 86.12 179 TRP A N 1
ATOM 1405 C CA . TRP A 1 179 ? -17.282 2.621 1.374 1.00 86.12 179 TRP A CA 1
ATOM 1406 C C . TRP A 1 179 ? -18.235 1.455 1.598 1.00 86.12 179 TRP A C 1
ATOM 1408 O O . TRP A 1 179 ? -18.244 0.890 2.691 1.00 86.12 179 TRP A O 1
ATOM 1418 N N . THR A 1 180 ? -18.925 1.029 0.542 1.00 89.19 180 THR A N 1
ATOM 1419 C CA . THR A 1 180 ? -19.845 -0.115 0.566 1.00 89.19 180 THR A CA 1
ATOM 1420 C C . THR A 1 180 ? -19.139 -1.387 1.038 1.00 89.19 180 THR A C 1
ATOM 1422 O O . THR A 1 180 ? -19.656 -2.133 1.873 1.00 89.19 180 THR A O 1
ATOM 1425 N N . TRP A 1 181 ? -17.916 -1.629 0.556 1.00 89.56 181 TRP A N 1
ATOM 1426 C CA . TRP A 1 181 ? -17.100 -2.758 0.999 1.00 89.56 181 TRP A CA 1
ATOM 1427 C C . TRP A 1 181 ? -16.731 -2.664 2.486 1.00 89.56 181 TRP A C 1
ATOM 1429 O O . TRP A 1 181 ? -16.839 -3.661 3.207 1.00 89.56 181 TRP A O 1
ATOM 1439 N N . MET A 1 182 ? -16.325 -1.483 2.964 1.00 90.25 182 MET A N 1
ATOM 1440 C CA . MET A 1 182 ? -15.984 -1.278 4.374 1.00 90.25 182 MET A CA 1
ATOM 1441 C C . MET A 1 182 ? -17.211 -1.400 5.290 1.00 90.25 182 MET A C 1
ATOM 1443 O O . MET A 1 182 ? -17.090 -1.993 6.362 1.00 90.25 182 MET A O 1
ATOM 1447 N N . ASP A 1 183 ? -18.374 -0.880 4.883 1.00 90.56 183 ASP A N 1
ATOM 1448 C CA . ASP A 1 183 ? -19.641 -1.034 5.612 1.00 90.56 183 ASP A CA 1
ATOM 1449 C C . ASP A 1 183 ? -20.022 -2.506 5.732 1.00 90.56 183 ASP A C 1
ATOM 1451 O O . ASP A 1 183 ? -20.192 -3.006 6.842 1.00 90.56 183 ASP A O 1
ATOM 1455 N N . GLY A 1 184 ? -19.986 -3.257 4.628 1.00 91.12 184 GLY A N 1
ATOM 1456 C CA . GLY A 1 184 ? -20.271 -4.692 4.666 1.00 91.12 184 GLY A CA 1
ATOM 1457 C C . GLY A 1 184 ? -19.312 -5.495 5.558 1.00 91.12 184 GLY A C 1
ATOM 1458 O O . GLY A 1 184 ? -19.687 -6.536 6.100 1.00 91.12 184 GLY A O 1
ATOM 1459 N N . LEU A 1 185 ? -18.064 -5.047 5.736 1.00 90.50 185 LEU A N 1
ATOM 1460 C CA . LEU A 1 185 ? -17.137 -5.659 6.694 1.00 90.50 185 LEU A CA 1
ATOM 1461 C C . LEU A 1 185 ? -17.442 -5.265 8.145 1.00 90.50 185 LEU A C 1
ATOM 1463 O O . LEU A 1 185 ? -17.324 -6.120 9.026 1.00 90.50 185 LEU A O 1
ATOM 1467 N N . ARG A 1 186 ? -17.842 -4.012 8.394 1.00 89.06 186 ARG A N 1
ATOM 1468 C CA . ARG A 1 186 ? -18.268 -3.535 9.719 1.00 89.06 186 ARG A CA 1
ATOM 1469 C C . ARG A 1 186 ? -19.539 -4.237 10.188 1.00 89.06 186 ARG A C 1
ATOM 1471 O O . ARG A 1 186 ? -19.562 -4.722 11.315 1.00 89.06 186 ARG A O 1
ATOM 1478 N N . ASP A 1 187 ? -20.533 -4.371 9.315 1.00 91.56 187 ASP A N 1
ATOM 1479 C CA . ASP A 1 187 ? -21.819 -5.013 9.621 1.00 91.56 187 ASP A CA 1
ATOM 1480 C C . ASP A 1 187 ? -21.653 -6.489 9.999 1.00 91.56 187 ASP A C 1
ATOM 1482 O O . ASP A 1 187 ? -22.373 -7.018 10.843 1.00 91.56 187 ASP A O 1
ATOM 1486 N N . ARG A 1 188 ? -20.647 -7.155 9.419 1.00 90.25 188 ARG A N 1
ATOM 1487 C CA . ARG A 1 188 ? -20.269 -8.535 9.766 1.00 90.25 188 ARG A CA 1
ATOM 1488 C C . ARG A 1 188 ? -19.325 -8.637 10.968 1.00 90.25 188 ARG A C 1
ATOM 1490 O O . ARG A 1 188 ? -18.913 -9.742 11.312 1.00 90.25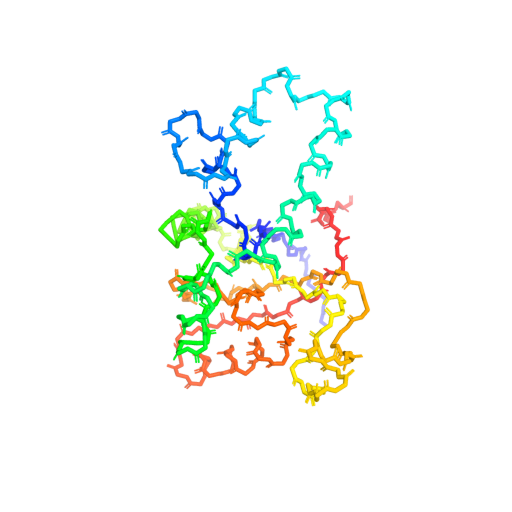 188 ARG A O 1
ATOM 1497 N N . GLY A 1 189 ? -18.931 -7.517 11.575 1.00 87.62 189 GLY A N 1
ATOM 1498 C CA . GLY A 1 189 ? -17.974 -7.483 12.684 1.00 87.62 189 GLY A CA 1
ATOM 1499 C C . GLY A 1 189 ? -16.554 -7.929 12.310 1.00 87.62 189 GLY A C 1
ATOM 1500 O O . GLY A 1 189 ? -15.788 -8.316 13.190 1.00 87.62 189 GLY A O 1
ATOM 1501 N N . LEU A 1 190 ? -16.205 -7.903 11.018 1.00 85.19 190 LEU A N 1
ATOM 1502 C CA . LEU A 1 190 ? -14.914 -8.381 10.506 1.00 85.19 190 LEU A CA 1
ATOM 1503 C C . LEU A 1 190 ? -13.812 -7.327 10.588 1.00 85.19 190 LEU A C 1
ATOM 1505 O O . LEU A 1 190 ? -12.640 -7.687 10.625 1.00 85.19 190 LEU A O 1
ATOM 1509 N N . ILE A 1 191 ? -14.179 -6.044 10.587 1.00 82.88 191 ILE A N 1
ATOM 1510 C CA . ILE A 1 191 ? -13.241 -4.936 10.771 1.00 82.88 191 ILE A CA 1
ATOM 1511 C C . ILE A 1 191 ? -13.846 -3.866 11.671 1.00 82.88 191 ILE A C 1
ATOM 1513 O O . ILE A 1 191 ? -15.065 -3.705 11.772 1.00 82.88 191 ILE A O 1
ATOM 1517 N N . ARG A 1 192 ? -12.965 -3.033 12.215 1.00 78.31 192 ARG A N 1
ATOM 1518 C CA . ARG A 1 192 ? -13.289 -1.669 12.630 1.00 78.31 192 ARG A CA 1
ATOM 1519 C C . ARG A 1 192 ? -12.330 -0.752 11.882 1.00 78.31 192 ARG A C 1
ATOM 1521 O O . ARG A 1 192 ? -11.160 -1.078 11.733 1.00 78.31 192 ARG A O 1
ATOM 1528 N N . SER A 1 193 ? -12.795 0.381 11.378 1.00 70.88 193 SER A N 1
ATOM 1529 C CA . SER A 1 193 ? -11.963 1.243 10.528 1.00 70.88 193 SER A CA 1
ATOM 1530 C C . SER A 1 193 ? -12.385 2.699 10.631 1.00 70.88 193 SER A C 1
ATOM 1532 O O . SER A 1 193 ? -13.578 2.983 10.735 1.00 70.88 193 SER A O 1
ATOM 1534 N N . LEU A 1 194 ? -11.412 3.599 10.542 1.00 63.72 194 LEU A N 1
ATOM 1535 C CA . LEU A 1 194 ? -11.598 5.028 10.344 1.00 63.72 194 LEU A CA 1
ATOM 1536 C C . LEU A 1 194 ? -11.076 5.391 8.950 1.00 63.72 194 LEU A C 1
ATOM 1538 O O . LEU A 1 194 ? -9.989 4.988 8.550 1.00 63.72 194 LEU A O 1
ATOM 1542 N N . PHE A 1 195 ? -11.854 6.149 8.192 1.00 62.12 195 PHE A N 1
ATOM 1543 C CA . PHE A 1 195 ? -11.436 6.603 6.874 1.00 62.12 195 PHE A CA 1
ATOM 1544 C C . PHE A 1 195 ? -10.993 8.062 6.956 1.00 62.12 195 PHE A C 1
ATOM 1546 O O . PHE A 1 195 ? -11.756 8.901 7.438 1.00 62.12 195 PHE A O 1
ATOM 1553 N N . LEU A 1 196 ? -9.772 8.357 6.502 1.00 59.81 196 LEU A N 1
ATOM 1554 C CA . LEU A 1 196 ? -9.228 9.711 6.502 1.00 59.81 196 LEU A CA 1
ATOM 1555 C C . LEU A 1 196 ? -8.777 10.094 5.089 1.00 59.81 196 LEU A C 1
ATOM 1557 O O . LEU A 1 196 ? -7.863 9.502 4.511 1.00 59.81 196 LEU A O 1
ATOM 1561 N N . ILE A 1 197 ? -9.412 11.126 4.537 1.00 52.31 197 ILE A N 1
ATOM 1562 C CA . ILE A 1 197 ? -8.986 11.736 3.279 1.00 52.31 197 ILE A CA 1
ATOM 1563 C C . ILE A 1 197 ? -7.826 12.678 3.605 1.00 52.31 197 ILE A C 1
ATOM 1565 O O . ILE A 1 197 ? -8.035 13.727 4.211 1.00 52.31 197 ILE A O 1
ATOM 1569 N N . ILE A 1 198 ? -6.611 12.307 3.203 1.00 50.72 198 ILE A N 1
ATOM 1570 C CA . ILE A 1 198 ? -5.469 13.224 3.175 1.00 50.72 198 ILE A CA 1
ATOM 1571 C C . ILE A 1 198 ? -5.094 13.399 1.704 1.00 50.72 198 ILE A C 1
ATOM 1573 O O . ILE A 1 198 ? -4.544 12.462 1.126 1.00 50.72 198 ILE A O 1
ATOM 1577 N N . PRO A 1 199 ? -5.368 14.555 1.075 1.00 43.47 199 PRO A N 1
ATOM 1578 C CA . PRO A 1 199 ? -4.804 14.837 -0.235 1.00 43.47 199 PRO A CA 1
ATOM 1579 C C . PRO A 1 199 ? -3.279 14.892 -0.086 1.00 43.47 199 PRO A C 1
ATOM 1581 O O . PRO A 1 199 ? -2.765 15.764 0.604 1.00 43.47 199 PRO A O 1
ATOM 1584 N N . MET A 1 200 ? -2.598 13.896 -0.662 1.00 34.81 200 MET A N 1
ATOM 1585 C CA . MET A 1 200 ? -1.146 13.751 -0.832 1.00 34.81 200 MET A CA 1
ATOM 1586 C C . MET A 1 200 ? -0.290 14.723 0.005 1.00 34.81 200 MET A C 1
ATOM 1588 O O . MET A 1 200 ? 0.080 15.801 -0.454 1.00 34.81 200 MET A O 1
ATOM 1592 N N . ALA A 1 201 ? 0.071 14.312 1.221 1.00 31.02 201 ALA A N 1
ATOM 1593 C CA . ALA A 1 201 ? 1.136 14.945 1.986 1.00 31.02 201 ALA A CA 1
ATOM 1594 C C . ALA A 1 201 ? 2.099 13.867 2.482 1.00 31.02 201 ALA A C 1
ATOM 1596 O O . ALA A 1 201 ? 1.749 12.999 3.282 1.00 31.02 201 ALA A O 1
ATOM 1597 N N . LEU A 1 202 ? 3.324 13.945 1.970 1.00 35.44 202 LEU A N 1
ATOM 1598 C CA . LEU A 1 202 ? 4.504 13.331 2.550 1.00 35.44 202 LEU A CA 1
ATOM 1599 C C . LEU A 1 202 ? 4.557 13.716 4.041 1.00 35.44 202 LEU A C 1
ATOM 1601 O O . LEU A 1 202 ? 4.593 14.900 4.354 1.00 35.44 202 LEU A O 1
ATOM 1605 N N . MET A 1 203 ? 4.563 12.719 4.930 1.00 28.95 203 MET A N 1
ATOM 1606 C CA . MET A 1 203 ? 4.940 12.835 6.345 1.00 28.95 203 MET A CA 1
ATOM 1607 C C . MET A 1 203 ? 4.193 13.930 7.143 1.00 28.95 203 MET A C 1
ATOM 1609 O O . MET A 1 203 ? 4.682 15.045 7.312 1.00 28.95 203 MET A O 1
ATOM 1613 N N . VAL A 1 204 ? 3.042 13.597 7.741 1.00 28.22 204 VAL A N 1
ATOM 1614 C CA . VAL A 1 204 ? 2.464 14.438 8.807 1.00 28.22 204 VAL A CA 1
ATOM 1615 C C . VAL A 1 204 ? 3.246 14.175 10.090 1.00 28.22 204 VAL A C 1
ATOM 1617 O O . VAL A 1 204 ? 2.937 13.264 10.853 1.00 28.22 204 VAL A O 1
ATOM 1620 N N . LYS A 1 205 ? 4.296 14.963 10.312 1.00 26.06 205 LYS A N 1
ATOM 1621 C CA . LYS A 1 205 ? 4.903 15.120 11.632 1.00 26.06 205 LYS A CA 1
ATOM 1622 C C . LYS A 1 205 ? 4.256 16.354 12.258 1.00 26.06 205 LYS A C 1
ATOM 1624 O O . LYS A 1 205 ? 4.553 17.470 11.839 1.00 26.06 205 LYS A O 1
ATOM 1629 N N . CYS A 1 206 ? 3.362 16.168 13.228 1.00 26.33 206 C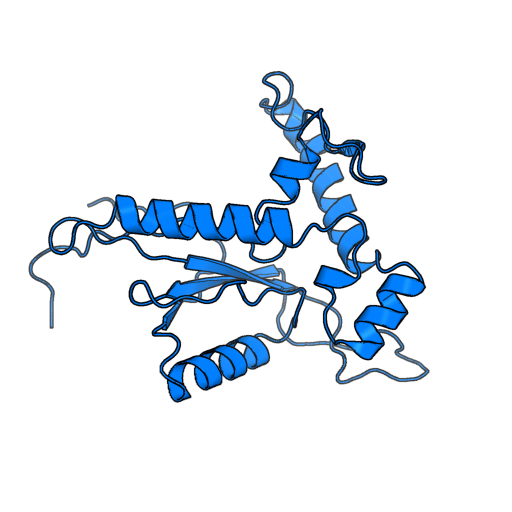YS A N 1
ATOM 1630 C CA . CYS A 1 206 ? 3.024 17.251 14.150 1.00 26.33 206 CYS A CA 1
ATOM 1631 C C . CYS A 1 206 ? 4.269 17.496 15.006 1.00 26.33 206 CYS A C 1
ATOM 1633 O O . CYS A 1 206 ? 4.517 16.797 15.980 1.00 26.33 206 CYS A O 1
ATOM 1635 N N . LEU A 1 207 ? 5.120 18.417 14.561 1.00 27.47 207 LEU A N 1
ATOM 1636 C CA . LEU A 1 207 ? 6.163 18.977 15.407 1.00 27.47 207 LEU A CA 1
ATOM 1637 C C . LEU A 1 207 ? 5.493 20.003 16.324 1.00 27.47 207 LEU A C 1
ATOM 1639 O O . LEU A 1 207 ? 4.764 20.865 15.831 1.00 27.47 207 LEU A O 1
ATOM 1643 N N . ASN A 1 208 ? 5.715 19.851 17.631 1.00 38.59 208 ASN A N 1
ATOM 1644 C CA . ASN A 1 208 ? 5.404 20.868 18.636 1.00 38.59 208 ASN A CA 1
ATOM 1645 C C . ASN A 1 208 ? 6.171 22.165 18.362 1.00 38.59 208 ASN A C 1
ATOM 1647 O O . ASN A 1 208 ? 7.351 22.067 17.947 1.00 38.59 208 ASN A O 1
#

pLDDT: mean 75.27, std 18.41, range [26.06, 96.25]

Radius of gyration: 18.91 Å; chains: 1; bounding box: 46×35×58 Å

Foldseek 3Di:
DDDPDDAAEDADADALLCQQLLVLLCDPPDPQPPSVLSHVCPPPVCPDPVNVVVVVVVVVVVVVCLVVAQDPVLVVVCVVPVFNQVRHSSHDPVSSLVSLVVSLVVQVVPADPPPYHYWSKYKAWAADDADPPADDPVRNRGGDDQDYGIFIWIKTFDDNLDDSGDDYCSNPNHVVVVVVVVVVCVVVVRTHTDIGRDGDDDDDDPDD

Secondary structure (DSSP, 8-state):
---SS---EE----BTTTTTHHHHHH-TT---TT-GGGTTTTSGGGSSGGGHHHHHHHHHHHHHHHHH-B-HHHHHHHHHHS-STTTBTT--HHHHHHHHHHHHHHHHHT-BTTTBEE--EEEEEEESS--GGG-BTTBTT----S-SSEEEEEEEESSS---SS---TTT-S-HHHHHHHHHHHHHTTS--EEEE---S-S------

Sequence (208 aa):
MQLREPLDFYAVTDHGFLMGNVEWWADPSNTTPGTEPFTNLNTLENRTVESIPRRGALFATQVRSLAAGAGVMGTIKYLWTGDQARAISIYSVDKHRSAWKDIIRSAQEHNDPGNFTTFVAYEYTTSTTRSGDNISVLNPFGTGPYEGGNLHRNVIFRGDQVTVEPFSRLKSLNPEDLWTWMDGLRDRGLIRSLFLIIPMALMVKCLN